Protein AF-A0A4Y2R846-F1 (afdb_monomer_lite)

pLDDT: mean 81.45, std 16.15, range [23.22, 98.31]

Secondary structure (DSSP, 8-state):
-----PPPP---------SS-SS-TTEEE-TTS-EEEGGGTTSSS--STT-GGGTT-STTT-TTPPPPP-TTTS-TTT----TTS-PPGGG--GGGS------EEES--STTTHHHHHHHS-TT-B-TTSPBP--EEEE-STT--HHHHHHHHHTT-EEEE--SS--S-HHHHHT--HHHHHHHHHHHHHHHHHHTT--SS----B---TT-GGGG-SSS---------SS--SSPP-----PPPP-

Organism: Araneus ventricosus (NCBI:txid182803)

Sequence (247 aa):
MLVLFLPEPRLATPLLATDEPLCETGKLACGNGDCIEKELFCNGLPDCSDGSDENACTVDRDPNRAPPCDQTQCVLPDCFCSPDGTQIPGRLEPSSVPQMITITFDDAVNNNNIIVYERIFKEGRNNPNGCSAKGTFFVSHKYTNYSAVQELHRKGHEIAAHSITHRNLEKYWTDASLDTWAKEMAGVRLILERFANITDNSIVAALESRRQRSIFHDGRTSFCTILPSTSLSNPPLAIHPCTSECP

InterPro domains:
  IPR002172 Low-density lipoprotein (LDL) receptor class A repeat [PF00057] (23-57)
  IPR002172 Low-density lipoprotein (LDL) receptor class A repeat [PS50068] (22-58)
  IPR002172 Low-density lipoprotein (LDL) receptor class A repeat [SM00192] (22-59)
  IPR002172 Low-density lipoprotein (LDL) receptor class A repeat [cd00112] (23-57)
  IPR002509 NodB homology domain [PF01522] (99-192)
  IPR011330 Glycoside hydrolase/deacetylase, beta/alpha-barrel [SSF88713] (66-199)
  IPR023415 Low-density lipoprotein (LDL) receptor class A, conserved site [PS01209] (35-57)
  IPR036055 LDL receptor-like superfamily [G3DSA:4.10.400.10] (22-59)
  IPR036055 LDL receptor-like superfamily [SSF57424] (21-58)
  IPR052740 Carbohydrate Esterase 4 [PTHR45985] (6-204)

Foldseek 3Di:
DDDDPDPPPDQQAFPADDPDQLDDPQWGGGSVGDTDGLVQALQLDQPDPSSNSNVQPDQVRRPPHDDADDDVPADPDVGDDDNVLAADPVNDDPVPDDDDDAAEAEEAADPVCLVVVCVVQPPPCADPVRHGDEHEYQYEQPRHDLCSVLVNVVSVHQYEHEFHPVDPDPVCQVNPGLVRVCCTHVVRVVVSCPSNVPDPLRHQEHEGDDRHPVNPPVVSHDYDHPPPDPDPDVVDRDDDPSHDDGD

Radius of gyration: 22.26 Å; chains: 1; bounding box: 60×50×60 Å

Structure (mmCIF, N/CA/C/O backbone):
data_AF-A0A4Y2R846-F1
#
_entry.id   AF-A0A4Y2R846-F1
#
loop_
_atom_site.group_PDB
_atom_site.id
_atom_site.type_symbol
_atom_site.label_atom_id
_atom_site.label_alt_id
_atom_site.label_comp_id
_atom_site.label_asym_id
_atom_site.label_entity_id
_atom_site.label_seq_id
_atom_site.pdbx_PDB_ins_code
_atom_site.Cartn_x
_atom_site.Cartn_y
_atom_site.Cartn_z
_atom_site.occupancy
_atom_site.B_iso_or_equiv
_atom_site.auth_seq_id
_atom_site.auth_comp_id
_atom_site.auth_asym_id
_atom_site.auth_atom_id
_atom_site.pdbx_PDB_model_num
ATOM 1 N N . MET A 1 1 ? 33.374 33.633 -22.017 1.00 39.25 1 MET A N 1
ATOM 2 C CA . MET A 1 1 ? 33.427 32.245 -21.519 1.00 39.25 1 MET A CA 1
ATOM 3 C C . MET A 1 1 ? 32.327 31.483 -22.242 1.00 39.25 1 MET A C 1
ATOM 5 O O . MET A 1 1 ? 31.164 31.737 -21.967 1.00 39.25 1 MET A O 1
ATOM 9 N N . LEU A 1 2 ? 32.675 30.704 -23.271 1.00 40.53 2 LEU A N 1
ATOM 10 C CA . LEU A 1 2 ? 31.708 29.888 -24.013 1.00 40.53 2 LEU A CA 1
ATOM 11 C C . LEU A 1 2 ? 31.366 28.678 -23.136 1.00 40.53 2 LEU A C 1
ATOM 13 O O . LEU A 1 2 ? 32.257 27.894 -22.816 1.00 40.53 2 LEU A O 1
ATOM 17 N N . VAL A 1 3 ? 30.110 28.546 -22.718 1.00 46.72 3 VAL A N 1
ATOM 18 C CA . VAL A 1 3 ? 29.622 27.325 -22.069 1.00 46.72 3 VAL A CA 1
ATOM 19 C C . VAL A 1 3 ? 29.400 26.306 -23.184 1.00 46.72 3 VAL A C 1
ATOM 21 O O . VAL A 1 3 ? 28.466 26.436 -23.972 1.00 46.72 3 VAL A O 1
ATOM 24 N N . LEU A 1 4 ? 30.308 25.338 -23.305 1.00 47.94 4 LEU A N 1
ATOM 25 C CA . LEU A 1 4 ? 30.119 24.175 -24.164 1.00 47.94 4 LEU A CA 1
ATOM 26 C C . LEU A 1 4 ? 29.033 23.303 -23.524 1.00 47.94 4 LEU A C 1
ATOM 28 O O . LEU A 1 4 ? 29.282 22.651 -22.513 1.00 47.94 4 LEU A O 1
ATOM 32 N N . PHE A 1 5 ? 27.833 23.299 -24.101 1.00 48.88 5 PHE A N 1
ATOM 33 C CA . PHE A 1 5 ? 26.873 22.223 -23.874 1.00 48.88 5 PHE A CA 1
ATOM 34 C C . PHE A 1 5 ? 27.465 20.959 -24.506 1.00 48.88 5 PHE A C 1
ATOM 36 O O . PHE A 1 5 ? 27.422 20.789 -25.725 1.00 48.88 5 PHE A O 1
ATOM 43 N N . LEU A 1 6 ? 28.085 20.101 -23.693 1.00 53.09 6 LEU A N 1
ATOM 44 C CA . LEU A 1 6 ? 28.329 18.722 -24.099 1.00 53.09 6 LEU A CA 1
ATOM 45 C C . LEU A 1 6 ? 26.947 18.074 -24.287 1.00 53.09 6 LEU A C 1
ATOM 47 O O . LEU A 1 6 ? 26.139 18.165 -23.361 1.00 53.09 6 LEU A O 1
ATOM 51 N N . PRO A 1 7 ? 26.629 17.479 -25.451 1.00 57.31 7 PRO A N 1
ATOM 52 C CA . PRO A 1 7 ? 25.394 16.716 -25.590 1.00 57.31 7 PRO A CA 1
ATOM 53 C C . PRO A 1 7 ? 25.408 15.592 -24.549 1.00 57.31 7 PRO A C 1
ATOM 55 O O . PRO A 1 7 ? 26.449 14.948 -24.383 1.00 57.31 7 PRO A O 1
ATOM 58 N N . GLU A 1 8 ? 24.295 15.369 -23.838 1.00 58.47 8 GLU A N 1
ATOM 59 C CA . GLU A 1 8 ? 24.196 14.231 -22.922 1.00 58.47 8 GLU A CA 1
ATOM 60 C C . GLU A 1 8 ? 24.661 12.946 -23.634 1.00 58.47 8 GLU A C 1
ATOM 62 O O . GLU A 1 8 ? 24.301 12.718 -24.799 1.00 58.47 8 GLU A O 1
ATOM 67 N N . PRO A 1 9 ? 25.480 12.107 -22.973 1.00 63.22 9 PRO A N 1
ATOM 68 C CA . PRO A 1 9 ? 25.915 10.849 -23.554 1.00 63.22 9 PRO A CA 1
ATOM 69 C C . PRO A 1 9 ? 24.682 10.005 -23.888 1.00 63.22 9 PRO A C 1
ATOM 71 O O . PRO A 1 9 ? 23.794 9.820 -23.056 1.00 63.22 9 PRO A O 1
ATOM 74 N N . ARG A 1 10 ? 24.615 9.501 -25.125 1.00 68.19 10 ARG A N 1
ATOM 75 C CA . ARG A 1 10 ? 23.565 8.558 -25.519 1.00 68.19 10 ARG A CA 1
ATOM 76 C C . ARG A 1 10 ? 23.761 7.281 -24.710 1.00 68.19 10 ARG A C 1
ATOM 78 O O . ARG A 1 10 ? 24.742 6.575 -24.921 1.00 68.19 10 ARG A O 1
ATOM 85 N N . LEU A 1 11 ? 22.848 7.027 -23.780 1.00 78.19 11 LEU A N 1
ATOM 86 C CA . LEU A 1 11 ? 22.831 5.803 -22.989 1.00 78.19 11 LEU A CA 1
ATOM 87 C C . LEU A 1 11 ? 22.582 4.597 -23.907 1.00 78.19 11 LEU A C 1
ATOM 89 O O . LEU A 1 11 ? 21.782 4.685 -24.844 1.00 78.19 11 LEU A O 1
ATOM 93 N N . ALA A 1 12 ? 23.294 3.496 -23.662 1.00 84.06 12 ALA A N 1
ATOM 94 C CA . ALA A 1 12 ? 23.124 2.255 -24.410 1.00 84.06 12 ALA A CA 1
ATOM 95 C C . ALA A 1 12 ? 21.718 1.696 -24.155 1.00 84.06 12 ALA A C 1
ATOM 97 O O . ALA A 1 12 ? 21.268 1.662 -23.014 1.00 84.06 12 ALA A O 1
ATOM 98 N N . THR A 1 13 ? 21.012 1.278 -25.202 1.00 86.25 13 THR A N 1
ATOM 99 C CA . THR A 1 13 ? 19.676 0.678 -25.085 1.00 86.25 13 THR A CA 1
ATOM 100 C C . THR A 1 13 ? 19.736 -0.813 -25.381 1.00 86.25 13 THR A C 1
ATOM 102 O O . THR A 1 13 ? 20.532 -1.215 -26.231 1.00 86.25 13 THR A O 1
ATOM 105 N N . PRO A 1 14 ? 18.875 -1.622 -24.757 1.00 88.12 14 PRO A N 1
ATOM 106 C CA . PRO A 1 14 ? 18.908 -3.063 -24.937 1.00 88.12 14 PRO A CA 1
ATOM 107 C C . PRO A 1 14 ? 18.360 -3.499 -26.300 1.00 88.12 14 PRO A C 1
ATOM 109 O O . PRO A 1 14 ? 17.546 -2.806 -26.919 1.00 88.12 14 PRO A O 1
ATOM 112 N N . LEU A 1 15 ? 18.796 -4.670 -26.768 1.00 87.81 15 LEU A N 1
ATOM 113 C CA . LEU A 1 15 ? 18.491 -5.214 -28.097 1.00 87.81 15 LEU A CA 1
ATOM 114 C C . LEU A 1 15 ? 17.229 -6.094 -28.073 1.00 87.81 15 LEU A C 1
ATOM 116 O O . LEU A 1 15 ? 17.249 -7.265 -28.445 1.00 87.81 15 LEU A O 1
ATOM 120 N N . LEU A 1 16 ? 16.113 -5.513 -27.625 1.00 81.44 16 LEU A N 1
ATOM 121 C CA . LEU A 1 16 ? 14.850 -6.232 -27.390 1.00 81.44 16 LEU A CA 1
ATOM 122 C C . LEU A 1 16 ? 13.992 -6.437 -28.652 1.00 81.44 16 LEU A C 1
ATOM 124 O O . LEU A 1 16 ? 13.134 -7.314 -28.673 1.00 81.44 16 LEU A O 1
ATOM 128 N N . ALA A 1 17 ? 14.187 -5.618 -29.689 1.00 75.38 17 ALA A N 1
ATOM 129 C CA . ALA A 1 17 ? 13.412 -5.656 -30.930 1.00 75.38 17 ALA A CA 1
ATOM 130 C C . ALA A 1 17 ? 14.296 -6.131 -32.091 1.00 75.38 17 ALA A C 1
ATOM 132 O O . ALA A 1 17 ? 14.883 -5.323 -32.810 1.00 75.38 17 ALA A O 1
ATOM 133 N N . THR A 1 18 ? 14.413 -7.447 -32.238 1.00 78.31 18 THR A N 1
ATOM 134 C CA . THR A 1 18 ? 15.169 -8.116 -33.305 1.00 78.31 18 THR A CA 1
ATOM 135 C C . THR A 1 18 ? 14.268 -9.095 -34.060 1.00 78.31 18 THR A C 1
ATOM 137 O O . THR A 1 18 ? 13.293 -9.595 -33.501 1.00 78.31 18 THR A O 1
ATOM 140 N N . ASP A 1 19 ? 14.564 -9.336 -35.343 1.00 73.88 19 ASP A N 1
ATOM 141 C CA . ASP A 1 19 ? 13.769 -10.237 -36.198 1.00 73.88 19 ASP A CA 1
ATOM 142 C C . ASP A 1 19 ? 13.841 -11.705 -35.730 1.00 73.88 19 ASP A C 1
ATOM 144 O O . ASP A 1 19 ? 12.908 -12.476 -35.948 1.00 73.88 19 ASP A O 1
ATOM 148 N N . GLU A 1 20 ? 14.925 -12.078 -35.043 1.00 77.81 20 GLU A N 1
ATOM 149 C CA . GLU A 1 20 ? 15.116 -13.379 -34.401 1.00 77.81 20 GLU A CA 1
ATOM 150 C C . GLU A 1 20 ? 15.558 -13.189 -32.942 1.00 77.81 20 GLU A C 1
ATOM 152 O O . GLU A 1 20 ? 16.369 -12.300 -32.667 1.00 77.81 20 GLU A O 1
ATOM 157 N N . PRO A 1 21 ? 15.068 -14.015 -31.997 1.00 76.19 21 PRO A N 1
ATOM 158 C CA . PRO A 1 21 ? 15.448 -13.903 -30.595 1.00 76.19 21 PRO A CA 1
ATOM 159 C C . PRO A 1 21 ? 16.948 -14.180 -30.417 1.00 76.19 21 PRO A C 1
ATOM 161 O O . PRO A 1 21 ? 17.412 -15.298 -30.624 1.00 76.19 21 PRO A O 1
ATOM 164 N N . LEU A 1 22 ? 17.699 -13.153 -30.004 1.00 84.12 22 LEU A N 1
ATOM 165 C CA . LEU A 1 22 ? 19.142 -13.241 -29.732 1.00 84.12 22 LEU A CA 1
ATOM 166 C C . LEU A 1 22 ? 19.479 -14.138 -28.530 1.00 84.12 22 LEU A C 1
ATOM 168 O O . LEU A 1 22 ? 20.570 -14.702 -28.466 1.00 84.12 22 LEU A O 1
ATOM 172 N N . CYS A 1 23 ? 18.554 -14.246 -27.576 1.00 88.81 23 CYS A N 1
ATOM 173 C CA . CYS A 1 23 ? 18.733 -14.961 -26.318 1.00 88.81 23 CYS A CA 1
ATOM 174 C C . CYS A 1 23 ? 17.704 -16.089 -26.162 1.00 88.81 23 CYS A C 1
ATOM 176 O O . CYS A 1 23 ? 16.638 -16.083 -26.779 1.00 88.81 23 CYS A O 1
ATOM 178 N N . GLU A 1 24 ? 18.023 -17.057 -25.300 1.00 88.12 24 GLU A N 1
ATOM 179 C CA . GLU A 1 24 ? 17.112 -18.138 -24.907 1.00 88.12 24 GLU A CA 1
ATOM 180 C C . GLU A 1 24 ? 15.842 -17.605 -24.220 1.00 88.12 24 GLU A C 1
ATOM 182 O O . GLU A 1 24 ? 15.815 -16.501 -23.674 1.00 88.12 24 GLU A O 1
ATOM 187 N N . THR A 1 25 ? 14.781 -18.416 -24.199 1.00 84.56 25 THR A N 1
ATOM 188 C CA . THR A 1 25 ? 13.543 -18.085 -23.481 1.00 84.56 25 THR A CA 1
ATOM 189 C C . THR A 1 25 ? 13.831 -17.791 -22.006 1.00 84.56 25 THR A C 1
ATOM 191 O O . THR A 1 25 ? 14.427 -18.616 -21.322 1.00 84.56 25 THR A O 1
ATOM 194 N N . GLY A 1 26 ? 13.383 -16.630 -21.520 1.00 83.25 26 GLY A N 1
ATOM 195 C CA . GLY A 1 26 ? 13.638 -16.160 -20.151 1.00 83.25 26 GLY A CA 1
ATOM 196 C C . GLY A 1 26 ? 14.792 -15.161 -20.035 1.00 83.25 26 GLY A C 1
ATOM 197 O O . GLY A 1 26 ? 14.869 -14.455 -19.038 1.00 83.25 26 GLY A O 1
ATOM 198 N N . LYS A 1 27 ? 15.619 -15.012 -21.078 1.00 90.50 27 LYS A N 1
ATOM 199 C CA . LYS A 1 27 ? 16.719 -14.042 -21.123 1.00 90.50 27 LYS A CA 1
ATOM 200 C C . LYS A 1 27 ? 16.449 -12.921 -22.117 1.00 90.50 27 LYS A C 1
ATOM 202 O O . LYS A 1 27 ? 15.732 -13.096 -23.101 1.00 90.50 27 LYS A O 1
ATOM 207 N N . LEU A 1 28 ? 17.058 -11.771 -21.866 1.00 90.31 28 LEU A N 1
ATOM 208 C CA . LEU A 1 28 ? 16.956 -10.571 -22.686 1.00 90.31 28 LEU A CA 1
ATOM 209 C C . LEU A 1 28 ? 18.353 -10.043 -23.030 1.00 90.31 28 LEU A C 1
ATOM 211 O O . LEU A 1 28 ? 19.296 -10.191 -22.251 1.00 90.31 28 LEU A O 1
ATOM 215 N N . ALA A 1 29 ? 18.479 -9.452 -24.219 1.00 92.19 29 ALA A N 1
ATOM 216 C CA . ALA A 1 29 ? 19.754 -8.991 -24.757 1.00 92.19 29 ALA A CA 1
ATOM 217 C C . ALA A 1 29 ? 20.075 -7.551 -24.325 1.00 92.19 29 ALA A C 1
ATOM 219 O O . ALA A 1 29 ? 19.319 -6.617 -24.611 1.00 92.19 29 ALA A O 1
ATOM 220 N N . CYS A 1 30 ? 21.236 -7.372 -23.703 1.00 92.12 30 CYS A N 1
ATOM 221 C CA . CYS A 1 30 ? 21.884 -6.089 -23.457 1.00 92.12 30 CYS A CA 1
ATOM 222 C C . CYS A 1 30 ? 22.244 -5.379 -24.779 1.00 92.12 30 CYS A C 1
ATOM 224 O O . CYS A 1 30 ? 22.277 -5.983 -25.853 1.00 92.12 30 CYS A O 1
ATOM 226 N N . GLY A 1 31 ? 22.561 -4.087 -24.711 1.00 89.62 31 GLY A N 1
ATOM 227 C CA . GLY A 1 31 ? 22.996 -3.259 -25.839 1.00 89.62 31 GLY A CA 1
ATOM 228 C C . GLY A 1 31 ? 24.298 -3.738 -26.487 1.00 89.62 31 GLY A C 1
ATOM 229 O O . GLY A 1 31 ? 24.501 -3.545 -27.686 1.00 89.62 31 GLY A O 1
ATOM 230 N N . ASN A 1 32 ? 25.151 -4.417 -25.718 1.00 88.69 32 ASN A N 1
ATOM 231 C CA . ASN A 1 32 ? 26.388 -5.044 -26.178 1.00 88.69 32 ASN A CA 1
ATOM 232 C C . ASN A 1 32 ? 26.205 -6.480 -26.715 1.00 88.69 32 ASN A C 1
ATOM 234 O O . ASN A 1 32 ? 27.171 -7.053 -27.217 1.00 88.69 32 ASN A O 1
ATOM 238 N N . GLY A 1 33 ? 24.994 -7.043 -26.633 1.00 88.19 33 GLY A N 1
ATOM 239 C CA . GLY A 1 33 ? 24.677 -8.406 -27.064 1.00 88.19 33 GLY A CA 1
ATOM 240 C C . GLY A 1 33 ? 24.814 -9.488 -25.987 1.00 88.19 33 GLY A C 1
ATOM 241 O O . GLY A 1 33 ? 24.540 -10.648 -26.290 1.00 88.19 33 GLY A O 1
ATOM 242 N N . ASP A 1 34 ? 25.196 -9.144 -24.752 1.00 92.00 34 ASP A N 1
ATOM 243 C CA . ASP A 1 34 ? 25.166 -10.093 -23.633 1.00 92.00 34 ASP A CA 1
ATOM 244 C C . ASP A 1 34 ? 23.715 -10.474 -23.291 1.00 92.00 34 ASP A C 1
ATOM 246 O O . ASP A 1 34 ? 22.807 -9.650 -23.384 1.00 92.00 34 ASP A O 1
ATOM 250 N N . CYS A 1 35 ? 23.487 -11.720 -22.874 1.00 93.19 35 CYS A N 1
ATOM 251 C CA . CYS A 1 35 ? 22.172 -12.201 -22.447 1.00 93.19 35 CYS A CA 1
ATOM 252 C C . CYS A 1 35 ? 22.128 -12.336 -20.925 1.00 93.19 35 CYS A C 1
ATOM 254 O O . CYS A 1 35 ? 22.873 -13.140 -20.360 1.00 93.19 35 CYS A O 1
ATOM 256 N N . ILE A 1 36 ? 21.212 -11.616 -20.280 1.00 90.56 36 ILE A N 1
ATOM 257 C CA . ILE A 1 36 ? 20.944 -11.722 -18.839 1.00 90.56 36 ILE A CA 1
ATOM 258 C C . ILE A 1 36 ? 19.484 -12.123 -18.597 1.00 90.56 36 ILE A C 1
ATOM 260 O O . ILE A 1 36 ? 18.660 -12.067 -19.512 1.00 90.56 36 ILE A O 1
ATOM 264 N N . GLU A 1 37 ? 19.165 -12.571 -17.384 1.00 88.62 37 GLU A N 1
ATOM 265 C CA . GLU A 1 37 ? 17.801 -12.978 -17.021 1.00 88.62 37 GLU A CA 1
ATOM 266 C C . GLU A 1 37 ? 16.824 -11.799 -17.115 1.00 88.62 37 GLU A C 1
ATOM 268 O O . GLU A 1 37 ? 17.163 -10.657 -16.795 1.00 88.62 37 GLU A O 1
ATOM 273 N N . LYS A 1 38 ? 15.592 -12.071 -17.555 1.00 85.62 38 LYS A N 1
ATOM 274 C CA . LYS A 1 38 ? 14.556 -11.052 -17.755 1.00 85.62 38 LYS A CA 1
ATOM 275 C C . LYS A 1 38 ? 14.283 -10.243 -16.481 1.00 85.62 38 LYS A C 1
ATOM 277 O O . LYS A 1 38 ? 14.070 -9.037 -16.558 1.00 85.62 38 LYS A O 1
ATOM 282 N N . GLU A 1 39 ? 14.326 -10.879 -15.315 1.00 81.19 39 GLU A N 1
ATOM 283 C CA . GLU A 1 39 ? 14.078 -10.258 -14.008 1.00 81.19 39 GLU A CA 1
ATOM 284 C C . GLU A 1 39 ? 15.171 -9.266 -13.584 1.00 81.19 39 GLU A C 1
ATOM 286 O O . GLU A 1 39 ? 14.961 -8.497 -12.646 1.00 81.19 39 GLU A O 1
ATOM 291 N N . LEU A 1 40 ? 16.328 -9.283 -14.255 1.00 83.88 40 LEU A N 1
ATOM 292 C CA . LEU A 1 40 ? 17.423 -8.347 -14.009 1.00 83.88 40 LEU A CA 1
ATOM 293 C C . LEU A 1 40 ? 17.244 -7.024 -14.761 1.00 83.88 40 LEU A C 1
ATOM 295 O O . LEU A 1 40 ? 17.842 -6.029 -14.392 1.00 83.88 40 LEU A O 1
ATOM 299 N N . PHE A 1 41 ? 16.366 -6.972 -15.763 1.00 86.50 41 PHE A N 1
ATOM 300 C CA . PHE A 1 41 ? 16.047 -5.717 -16.435 1.00 86.50 41 PHE A CA 1
ATOM 301 C C . PHE A 1 41 ? 15.208 -4.794 -15.549 1.00 86.50 41 PHE A C 1
ATOM 303 O O . PHE A 1 41 ? 14.170 -5.206 -15.020 1.00 86.50 41 PHE A O 1
ATOM 310 N N . CYS A 1 42 ? 15.593 -3.518 -15.480 1.00 82.31 42 CYS A N 1
ATOM 311 C CA . CYS A 1 42 ? 14.880 -2.481 -14.735 1.00 82.31 42 CYS A CA 1
ATOM 312 C C . CYS A 1 42 ? 14.749 -2.766 -13.234 1.00 82.31 42 CYS A C 1
ATOM 314 O O . CYS A 1 42 ? 13.755 -2.391 -12.601 1.00 82.31 42 CYS A O 1
ATOM 316 N N . ASN A 1 43 ? 15.753 -3.428 -12.661 1.00 74.44 43 ASN A N 1
ATOM 317 C CA . ASN A 1 43 ? 15.815 -3.776 -11.246 1.00 74.44 43 ASN A CA 1
ATOM 318 C C . ASN A 1 43 ? 16.542 -2.707 -10.396 1.00 74.44 43 ASN A C 1
ATOM 320 O O . ASN A 1 43 ? 16.588 -2.826 -9.167 1.00 74.44 43 ASN A O 1
ATOM 324 N N . GLY A 1 44 ? 17.075 -1.652 -11.023 1.00 75.62 44 GLY A N 1
ATOM 325 C CA . GLY A 1 44 ? 17.801 -0.558 -10.376 1.00 75.62 44 GLY A CA 1
ATOM 326 C C . GLY A 1 44 ? 19.306 -0.792 -10.204 1.00 75.62 44 GLY A C 1
ATOM 327 O O . GLY A 1 44 ? 19.981 0.063 -9.622 1.00 75.62 44 GLY A O 1
ATOM 328 N N . LEU A 1 45 ? 19.839 -1.918 -10.678 1.00 81.56 45 LEU A N 1
ATOM 329 C CA . LEU A 1 45 ? 21.250 -2.289 -10.628 1.00 81.56 45 LEU A CA 1
ATOM 330 C C . LEU A 1 45 ? 21.752 -2.535 -12.058 1.00 81.56 45 LEU A C 1
ATOM 332 O O . LEU A 1 45 ? 21.099 -3.247 -12.799 1.00 81.56 45 LEU A O 1
ATOM 336 N N . PRO A 1 46 ? 22.903 -1.973 -12.467 1.00 87.38 46 PRO A N 1
ATOM 337 C CA . PRO A 1 46 ? 23.463 -2.267 -13.780 1.00 87.38 46 PRO A CA 1
ATOM 338 C C . PRO A 1 46 ? 24.045 -3.686 -13.789 1.00 87.38 46 PRO A C 1
ATOM 340 O O . PRO A 1 46 ? 25.140 -3.914 -13.265 1.00 87.38 46 PRO A O 1
ATOM 343 N N . ASP A 1 47 ? 23.315 -4.619 -14.387 1.00 89.38 47 ASP A N 1
ATOM 344 C CA . ASP A 1 47 ? 23.711 -6.013 -14.574 1.00 89.38 47 ASP A CA 1
ATOM 345 C C . ASP A 1 47 ? 24.351 -6.243 -15.954 1.00 89.38 47 ASP A C 1
ATOM 347 O O . ASP A 1 47 ? 25.246 -7.082 -16.096 1.00 89.38 47 ASP A O 1
ATOM 351 N N . CYS A 1 48 ? 23.972 -5.462 -16.972 1.00 90.69 48 CYS A N 1
ATOM 352 C CA . CYS A 1 48 ? 24.696 -5.459 -18.241 1.00 90.69 48 CYS A CA 1
ATOM 353 C C . CYS A 1 48 ? 26.055 -4.757 -18.095 1.00 90.69 48 CYS A C 1
ATOM 355 O O . CYS A 1 48 ? 26.175 -3.702 -17.468 1.00 90.69 48 CYS A O 1
ATOM 357 N N . SER A 1 49 ? 27.081 -5.257 -18.794 1.00 90.25 49 SER A N 1
ATOM 358 C CA . SER A 1 49 ? 28.412 -4.620 -18.834 1.00 90.25 49 SER A CA 1
ATOM 359 C C . SER A 1 49 ? 28.378 -3.167 -19.344 1.00 90.25 49 SER A C 1
ATOM 361 O O . SER A 1 49 ? 29.262 -2.371 -19.025 1.00 90.25 49 SER A O 1
ATOM 363 N N . ASP A 1 50 ? 27.372 -2.826 -20.156 1.00 89.06 50 ASP A N 1
ATOM 364 C CA . ASP A 1 50 ? 27.116 -1.490 -20.704 1.00 89.06 50 ASP A CA 1
ATOM 365 C C . ASP A 1 50 ? 25.988 -0.722 -19.978 1.00 89.06 50 ASP A C 1
ATOM 367 O O . ASP A 1 50 ? 25.665 0.401 -20.374 1.00 89.06 50 ASP A O 1
ATOM 371 N N . GLY A 1 51 ? 25.394 -1.312 -18.931 1.00 87.88 51 GLY A N 1
ATOM 372 C CA . GLY A 1 51 ? 24.282 -0.760 -18.146 1.00 87.88 51 GLY A CA 1
ATOM 373 C C . GLY A 1 51 ? 22.991 -0.527 -18.936 1.00 87.88 51 GLY A C 1
ATOM 374 O O . GLY A 1 51 ? 22.180 0.317 -18.554 1.00 87.88 51 GLY A O 1
ATOM 375 N N . SER A 1 52 ? 22.831 -1.174 -20.093 1.00 90.81 52 SER A N 1
ATOM 376 C CA . SER A 1 52 ? 21.686 -0.970 -20.990 1.00 90.81 52 SER A CA 1
ATOM 377 C C . SER A 1 52 ? 20.355 -1.488 -20.446 1.00 90.81 52 SER A C 1
ATOM 379 O O . SER 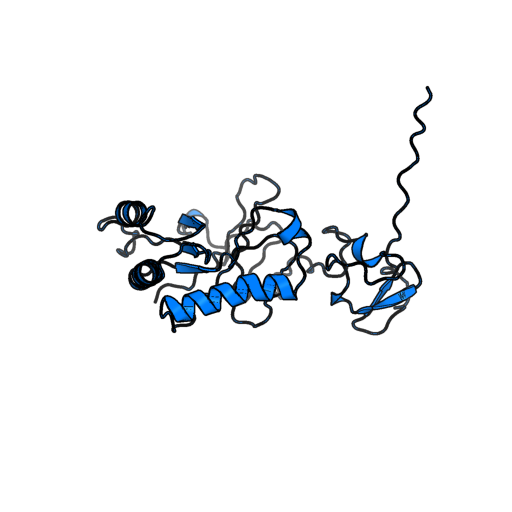A 1 52 ? 19.303 -0.964 -20.820 1.00 90.81 52 SER A O 1
ATOM 381 N N . ASP A 1 53 ? 20.398 -2.457 -19.540 1.00 89.25 53 ASP A N 1
ATOM 382 C CA . ASP A 1 53 ? 19.269 -3.022 -18.802 1.00 89.25 53 ASP A CA 1
ATOM 383 C C . ASP A 1 53 ? 18.466 -1.981 -18.012 1.00 89.25 53 ASP A C 1
ATOM 385 O O . ASP A 1 53 ? 17.246 -2.095 -17.917 1.00 89.25 53 ASP A O 1
ATOM 389 N N . GLU A 1 54 ? 19.115 -0.909 -17.556 1.00 88.25 54 GLU A N 1
ATOM 390 C CA . GLU A 1 54 ? 18.491 0.152 -16.752 1.00 88.25 54 GLU A CA 1
ATOM 391 C C . GLU A 1 54 ? 18.081 1.391 -17.571 1.00 88.25 54 GLU A C 1
ATOM 393 O O . GLU A 1 54 ? 17.446 2.326 -17.073 1.00 88.25 54 GLU A O 1
ATOM 398 N N . ASN A 1 55 ? 18.408 1.417 -18.865 1.00 87.00 55 ASN A N 1
ATOM 399 C CA . ASN A 1 55 ? 18.218 2.599 -19.713 1.00 87.00 55 ASN A CA 1
ATOM 400 C C . ASN A 1 55 ? 16.870 2.613 -20.460 1.00 87.00 55 ASN A C 1
ATOM 402 O O . ASN A 1 55 ? 16.551 3.590 -21.146 1.00 87.00 55 ASN A O 1
ATOM 406 N N . ALA A 1 56 ? 16.063 1.552 -20.338 1.00 85.06 56 ALA A N 1
ATOM 407 C CA . ALA A 1 56 ? 14.786 1.382 -21.041 1.00 85.06 56 ALA A CA 1
ATOM 408 C C . ALA A 1 56 ? 13.573 1.183 -20.109 1.00 85.06 56 ALA A C 1
ATOM 410 O O . ALA A 1 56 ? 12.567 0.618 -20.518 1.00 85.06 56 ALA A O 1
ATOM 411 N N . CYS A 1 57 ? 13.614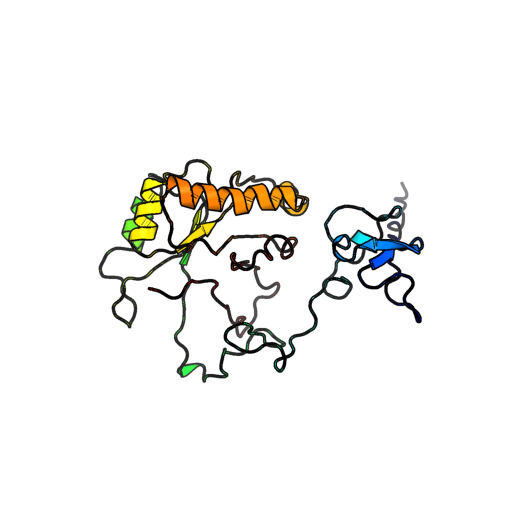 1.714 -18.887 1.00 80.38 57 CYS A N 1
ATOM 412 C CA . CYS A 1 57 ? 12.626 1.433 -17.831 1.00 80.38 57 CYS A CA 1
ATOM 413 C C . CYS A 1 57 ? 11.421 2.383 -17.792 1.00 80.38 57 CYS A C 1
ATOM 415 O O . CYS A 1 57 ? 10.911 2.738 -16.727 1.00 80.38 57 CYS A O 1
ATOM 417 N N . THR A 1 58 ? 10.972 2.861 -18.956 1.00 79.88 58 THR A N 1
ATOM 418 C CA . THR A 1 58 ? 9.733 3.648 -19.048 1.00 79.88 58 THR A CA 1
ATOM 419 C C . THR A 1 58 ? 8.535 2.730 -19.255 1.00 79.88 58 THR A C 1
ATOM 421 O O . THR A 1 58 ? 8.679 1.634 -19.784 1.00 79.88 58 THR A O 1
ATOM 424 N N . VAL A 1 59 ? 7.329 3.199 -18.915 1.00 71.38 59 VAL A N 1
ATOM 425 C CA . VAL A 1 59 ? 6.073 2.428 -19.061 1.00 71.38 59 VAL A CA 1
ATOM 426 C C . VAL A 1 59 ? 5.928 1.799 -20.454 1.00 71.38 59 VAL A C 1
ATOM 428 O O . VAL A 1 59 ? 5.449 0.677 -20.584 1.00 71.38 59 VAL A O 1
ATOM 431 N N . ASP A 1 60 ? 6.390 2.493 -21.496 1.00 76.12 60 ASP A N 1
ATOM 432 C CA . ASP A 1 60 ? 6.283 2.031 -22.880 1.00 76.12 60 ASP A CA 1
ATOM 433 C C . ASP A 1 60 ? 7.467 1.180 -23.358 1.00 76.12 60 ASP A C 1
ATOM 435 O O . ASP A 1 60 ? 7.355 0.537 -24.401 1.00 76.12 60 ASP A O 1
ATOM 439 N N . ARG A 1 61 ? 8.603 1.182 -22.655 1.00 80.50 61 ARG A N 1
ATOM 440 C CA . ARG A 1 61 ? 9.855 0.552 -23.121 1.00 80.50 61 ARG A CA 1
ATOM 441 C C . ARG A 1 61 ? 10.351 -0.579 -22.232 1.00 80.50 61 ARG A C 1
ATOM 443 O O . ARG A 1 61 ? 11.194 -1.347 -22.683 1.00 80.50 61 ARG A O 1
ATOM 450 N N . ASP A 1 62 ? 9.806 -0.688 -21.029 1.00 82.06 62 ASP A N 1
ATOM 451 C CA . ASP A 1 62 ? 10.170 -1.719 -20.073 1.00 82.06 62 ASP A CA 1
ATOM 452 C C . ASP A 1 62 ? 9.775 -3.110 -20.621 1.00 82.06 62 ASP A C 1
ATOM 454 O O . ASP A 1 62 ? 8.587 -3.352 -20.880 1.00 82.06 62 ASP A O 1
ATOM 458 N N . PRO A 1 63 ? 10.735 -4.035 -20.818 1.00 79.12 63 PRO A N 1
ATOM 459 C CA . PRO A 1 63 ? 10.446 -5.397 -21.275 1.00 79.12 63 PRO A CA 1
ATOM 460 C C . PRO A 1 63 ? 9.655 -6.235 -20.258 1.00 79.12 63 PRO A C 1
ATOM 462 O O . PRO A 1 63 ? 9.042 -7.247 -20.620 1.00 79.12 63 PRO A O 1
ATOM 465 N N . ASN A 1 64 ? 9.661 -5.823 -18.992 1.00 77.38 64 ASN A N 1
ATOM 466 C CA . ASN A 1 64 ? 8.932 -6.429 -17.886 1.00 77.38 64 ASN A CA 1
ATOM 467 C C . ASN A 1 64 ? 7.550 -5.805 -17.677 1.00 77.38 64 ASN A C 1
ATOM 469 O O . ASN A 1 64 ? 6.824 -6.221 -16.770 1.00 77.38 64 ASN A O 1
ATOM 473 N N . ARG A 1 65 ? 7.134 -4.854 -18.527 1.00 77.44 65 ARG A N 1
ATOM 474 C CA . ARG A 1 65 ? 5.807 -4.246 -18.417 1.00 77.44 65 ARG A CA 1
ATOM 475 C C . ARG A 1 65 ? 4.701 -5.296 -18.549 1.00 77.44 65 ARG A C 1
ATOM 477 O O . ARG A 1 65 ? 4.742 -6.180 -19.410 1.00 77.44 65 ARG A O 1
ATOM 484 N N . ALA A 1 66 ? 3.660 -5.145 -17.736 1.00 77.62 66 ALA A N 1
ATOM 485 C CA . ALA A 1 66 ? 2.436 -5.914 -17.909 1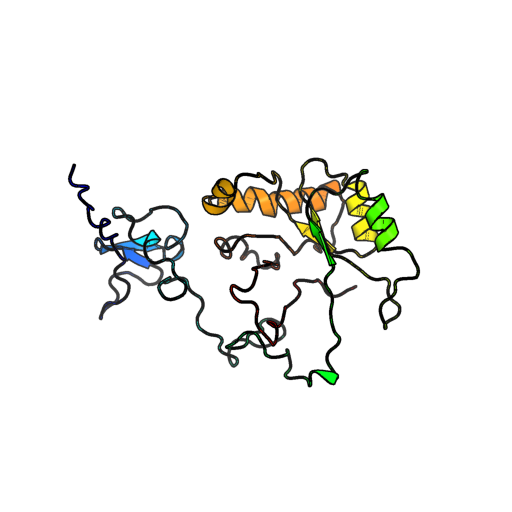.00 77.62 66 ALA A CA 1
ATOM 486 C C . ALA A 1 66 ? 1.789 -5.590 -19.273 1.00 77.62 66 ALA A C 1
ATOM 488 O O . ALA A 1 66 ? 1.857 -4.440 -19.728 1.00 77.62 66 ALA A O 1
ATOM 489 N N . PRO A 1 67 ? 1.150 -6.571 -19.938 1.00 82.19 67 PRO A N 1
ATOM 490 C CA . PRO A 1 67 ? 0.370 -6.291 -21.133 1.00 82.19 67 PRO A CA 1
ATOM 491 C C . PRO A 1 67 ? -0.798 -5.343 -20.806 1.00 82.19 67 PRO A C 1
ATOM 493 O O . PRO A 1 67 ? -1.227 -5.256 -19.649 1.00 82.19 67 PRO A O 1
ATOM 496 N N . PRO A 1 68 ? -1.343 -4.636 -21.812 1.00 85.50 68 PRO A N 1
ATOM 497 C CA . PRO A 1 68 ? -2.593 -3.905 -21.649 1.00 85.50 68 PRO A CA 1
ATOM 498 C C . PRO A 1 68 ? -3.699 -4.813 -21.100 1.00 85.50 68 PRO A C 1
ATOM 500 O O . PRO A 1 68 ? -3.709 -6.014 -21.362 1.00 85.50 68 PRO A O 1
ATOM 503 N N . CYS A 1 69 ? -4.640 -4.223 -20.362 1.00 87.12 69 CYS A N 1
ATOM 504 C CA . CYS A 1 69 ? -5.771 -4.947 -19.790 1.00 87.12 69 CYS A CA 1
ATOM 505 C C . CYS A 1 69 ? -6.529 -5.752 -20.859 1.00 87.12 69 CYS A C 1
ATOM 507 O O . CYS A 1 69 ? -7.123 -5.173 -21.771 1.00 87.12 69 CYS A O 1
ATOM 509 N N . ASP A 1 70 ? -6.554 -7.075 -20.693 1.00 89.56 70 ASP A N 1
ATOM 510 C CA . ASP A 1 70 ? -7.409 -7.990 -21.443 1.00 89.56 70 ASP A CA 1
ATOM 511 C C . ASP A 1 70 ? -8.526 -8.502 -20.523 1.00 89.56 70 ASP A C 1
ATOM 513 O O . ASP A 1 70 ? -8.308 -9.337 -19.643 1.00 89.56 70 ASP A O 1
ATOM 517 N N . GLN A 1 71 ? -9.746 -8.000 -20.736 1.00 86.62 71 GLN A N 1
ATOM 518 C CA . GLN A 1 71 ? -10.924 -8.364 -19.940 1.00 86.62 71 GLN A CA 1
ATOM 519 C C . GLN A 1 71 ? -11.367 -9.826 -20.127 1.00 86.62 71 GLN A C 1
ATOM 521 O O . GLN A 1 71 ? -12.212 -10.299 -19.371 1.00 86.62 71 GLN A O 1
ATOM 526 N N . THR A 1 72 ? -10.848 -10.542 -21.130 1.00 89.31 72 THR A N 1
ATOM 527 C CA . THR A 1 72 ? -11.155 -11.968 -21.334 1.00 89.31 72 THR A CA 1
ATOM 528 C C . THR A 1 72 ? -10.269 -12.879 -20.489 1.00 89.31 72 THR A C 1
ATOM 530 O O . THR A 1 72 ? -10.696 -13.972 -20.120 1.00 89.31 72 THR A O 1
ATOM 533 N N . GLN A 1 73 ? -9.061 -12.418 -20.153 1.00 90.25 73 GLN A N 1
ATOM 534 C CA . GLN A 1 73 ? -8.115 -13.134 -19.296 1.00 90.25 73 GLN A CA 1
ATOM 535 C C . GLN A 1 73 ? -8.217 -12.696 -17.831 1.00 90.25 73 GLN A C 1
ATOM 537 O O . GLN A 1 73 ? -8.063 -13.513 -16.928 1.00 90.25 73 GLN A O 1
ATOM 542 N N . CYS A 1 74 ? -8.492 -11.413 -17.589 1.00 86.44 74 CYS A N 1
ATOM 543 C CA . CYS A 1 74 ? -8.604 -10.840 -16.255 1.00 86.44 74 CYS A CA 1
ATOM 544 C C . CYS A 1 74 ? -10.062 -10.844 -15.778 1.00 86.44 74 CYS A C 1
ATOM 546 O O . CYS A 1 74 ? -10.836 -9.940 -16.101 1.00 86.44 74 CYS A O 1
ATOM 548 N N . VAL A 1 75 ? -10.433 -11.880 -15.023 1.00 87.38 75 VAL A N 1
ATOM 549 C CA . VAL A 1 75 ? -11.804 -12.103 -14.548 1.00 87.38 75 VAL A CA 1
ATOM 550 C C . VAL A 1 75 ? -11.882 -12.169 -13.022 1.00 87.38 75 VAL A C 1
ATOM 552 O O . VAL A 1 75 ? -10.983 -12.681 -12.355 1.00 87.38 75 VAL A O 1
ATOM 555 N N . LEU A 1 76 ? -12.980 -11.646 -12.471 1.00 84.44 76 LEU A N 1
ATOM 556 C CA . LEU A 1 76 ? -13.267 -11.681 -11.035 1.00 84.44 76 LEU A CA 1
ATOM 557 C C . LEU A 1 76 ? -13.458 -13.131 -10.541 1.00 84.44 76 LEU A C 1
ATOM 559 O O . LEU A 1 76 ? -13.978 -13.954 -11.301 1.00 84.44 76 LEU A O 1
ATOM 563 N N . PRO A 1 77 ? -13.129 -13.437 -9.269 1.00 84.69 77 PRO A N 1
ATOM 564 C CA . PRO A 1 77 ? -12.665 -12.518 -8.217 1.00 84.69 77 PRO A CA 1
ATOM 565 C C . PRO A 1 77 ? -11.152 -12.254 -8.227 1.00 84.69 77 PRO A C 1
ATOM 567 O O . PRO A 1 77 ? -10.702 -11.311 -7.584 1.00 84.69 77 PRO A O 1
ATOM 570 N N . ASP A 1 78 ? -10.382 -13.056 -8.961 1.00 81.12 78 ASP A N 1
ATOM 571 C CA . ASP A 1 78 ? -8.918 -13.069 -8.870 1.00 81.12 78 ASP A CA 1
ATOM 572 C C . ASP A 1 78 ? -8.258 -11.904 -9.617 1.00 81.12 78 ASP A C 1
ATOM 574 O O . ASP A 1 78 ? -7.154 -11.481 -9.273 1.00 81.12 78 ASP A O 1
ATOM 578 N N . CYS A 1 79 ? -8.919 -11.374 -10.649 1.00 83.25 79 CYS A N 1
ATOM 579 C CA . CYS A 1 79 ? -8.394 -10.275 -11.443 1.00 83.25 79 CYS A CA 1
ATOM 580 C C . CYS A 1 79 ? -9.489 -9.283 -11.841 1.00 83.25 79 CYS A C 1
ATOM 582 O O . CYS A 1 79 ? -10.571 -9.646 -12.301 1.00 83.25 79 CYS A O 1
ATOM 584 N N . PHE A 1 80 ? -9.174 -7.997 -11.719 1.00 86.75 80 PHE A N 1
ATOM 585 C CA . PHE A 1 80 ? -9.981 -6.921 -12.272 1.00 86.75 80 PHE A CA 1
ATOM 586 C C . PHE A 1 80 ? -9.092 -5.909 -12.987 1.00 86.75 80 PHE A C 1
ATOM 588 O O . PHE A 1 80 ? -8.086 -5.450 -12.445 1.00 86.75 80 PHE A O 1
ATOM 595 N N . CYS A 1 81 ? -9.481 -5.527 -14.201 1.00 87.31 81 CYS A N 1
ATOM 596 C CA . CYS A 1 81 ? -8.848 -4.434 -14.916 1.00 87.31 81 CYS A CA 1
ATOM 597 C C . CYS A 1 81 ? -9.851 -3.714 -15.821 1.00 87.31 81 CYS A C 1
ATOM 599 O O . CYS A 1 81 ? -10.831 -4.292 -16.305 1.00 87.31 81 CYS A O 1
ATOM 601 N N . SER A 1 82 ? -9.574 -2.442 -16.100 1.00 87.06 82 SER A N 1
ATOM 602 C CA . SER A 1 82 ? -10.203 -1.724 -17.203 1.00 87.06 82 SER A CA 1
ATOM 603 C C . SER A 1 82 ? -9.145 -0.963 -18.004 1.00 87.06 82 SER A C 1
ATOM 605 O O . SER A 1 82 ? -8.137 -0.556 -17.425 1.00 87.06 82 SER A O 1
ATOM 607 N N . PRO A 1 83 ? -9.334 -0.769 -19.324 1.00 85.44 83 PRO A N 1
ATOM 608 C CA . PRO A 1 83 ? -8.345 -0.108 -20.182 1.00 85.44 83 PRO A CA 1
ATOM 609 C C . PRO A 1 83 ? -7.911 1.282 -19.698 1.00 85.44 83 PRO A C 1
ATOM 611 O O . PRO A 1 83 ? -6.783 1.697 -19.930 1.00 85.44 83 PRO A O 1
ATOM 614 N N . ASP A 1 84 ? -8.810 1.990 -19.025 1.00 85.00 84 ASP A N 1
ATOM 615 C CA . ASP A 1 84 ? -8.656 3.356 -18.526 1.00 85.00 84 ASP A CA 1
ATOM 616 C C . ASP A 1 84 ? -8.661 3.454 -16.989 1.00 85.00 84 ASP A C 1
ATOM 618 O O . ASP A 1 84 ? -8.530 4.539 -16.431 1.00 85.00 84 ASP A O 1
ATOM 622 N N . GLY A 1 85 ? -8.849 2.328 -16.301 1.00 84.88 85 GLY A N 1
ATOM 623 C CA . GLY A 1 85 ? -9.023 2.239 -14.855 1.00 84.88 85 GLY A CA 1
ATOM 624 C C . GLY A 1 85 ? -10.312 2.849 -14.287 1.00 84.88 85 GLY A C 1
ATOM 625 O O . GLY A 1 85 ? -10.400 2.940 -13.070 1.00 84.88 85 GLY A O 1
ATOM 626 N N . THR A 1 86 ? -11.299 3.281 -15.087 1.00 88.06 86 THR A N 1
ATOM 627 C CA . THR A 1 86 ? -12.505 3.974 -14.571 1.00 88.06 86 THR A CA 1
ATOM 628 C C . THR A 1 86 ? -13.762 3.107 -14.485 1.00 88.06 86 THR A C 1
ATOM 630 O O . THR A 1 86 ? -14.759 3.516 -13.886 1.00 88.06 86 THR A O 1
ATOM 633 N N . GLN A 1 87 ? -13.749 1.910 -15.078 1.00 89.62 87 GLN A N 1
ATOM 634 C CA . GLN A 1 87 ? -14.941 1.061 -15.100 1.00 89.62 87 GLN A CA 1
ATOM 635 C C . GLN A 1 87 ? -15.238 0.495 -13.710 1.00 89.62 87 GLN A C 1
ATOM 637 O O . GLN A 1 87 ? -14.340 0.099 -12.973 1.00 89.62 87 GLN A O 1
ATOM 642 N N . ILE A 1 88 ? -16.523 0.416 -13.378 1.00 90.44 88 ILE A N 1
ATOM 643 C CA . ILE A 1 88 ? -17.004 -0.178 -12.131 1.00 90.44 88 ILE A CA 1
ATOM 644 C C . ILE A 1 88 ? -16.924 -1.714 -12.237 1.00 90.44 88 ILE A C 1
ATOM 646 O O . ILE A 1 88 ? -17.416 -2.275 -13.228 1.00 90.44 88 ILE A O 1
ATOM 650 N N . PRO A 1 89 ? -16.366 -2.419 -11.231 1.00 88.56 89 PRO A N 1
ATOM 651 C CA . PRO A 1 89 ? -16.396 -3.878 -11.170 1.00 88.56 89 PRO A CA 1
ATOM 652 C C . PRO A 1 89 ? -17.808 -4.449 -11.334 1.00 88.56 89 PRO A C 1
ATOM 654 O O . PRO A 1 89 ? -18.778 -3.933 -10.784 1.00 88.56 89 PRO A O 1
ATOM 657 N N . GLY A 1 90 ? -17.943 -5.502 -12.142 1.00 86.56 90 GLY A N 1
ATOM 658 C CA . GLY A 1 90 ? -19.247 -6.102 -12.450 1.00 86.56 90 GLY A CA 1
ATOM 659 C C . GLY A 1 90 ? -20.161 -5.256 -13.348 1.00 86.56 90 GLY A C 1
ATOM 660 O O . GLY A 1 90 ? -21.291 -5.669 -13.594 1.00 86.56 90 GLY A O 1
ATOM 661 N N . ARG A 1 91 ? -19.689 -4.109 -13.868 1.00 87.44 91 ARG A N 1
ATOM 662 C CA . ARG A 1 91 ? -20.453 -3.192 -14.742 1.00 87.44 91 ARG A CA 1
ATOM 663 C C . ARG A 1 91 ? -21.782 -2.743 -14.121 1.00 87.44 91 ARG A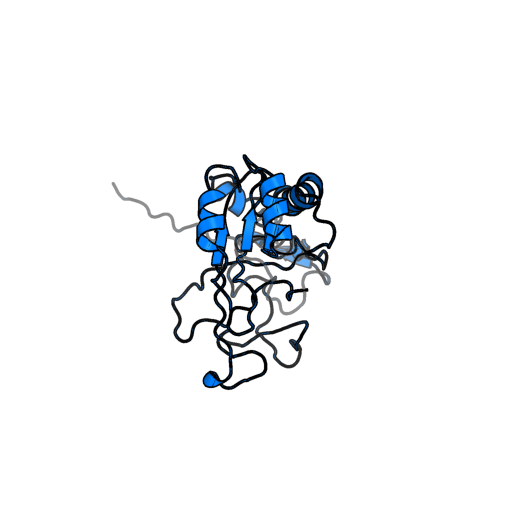 C 1
ATOM 665 O O . ARG A 1 91 ? -22.799 -2.652 -14.803 1.00 87.44 91 ARG A O 1
ATOM 672 N N . LEU A 1 92 ? -21.761 -2.492 -12.815 1.00 90.62 92 LEU A N 1
ATOM 673 C CA . LEU A 1 92 ? -22.914 -1.988 -12.078 1.00 90.62 92 LEU A CA 1
ATOM 674 C C . LEU A 1 92 ? -23.178 -0.517 -12.416 1.00 90.62 92 LEU A C 1
ATOM 676 O O . LEU A 1 92 ? -22.255 0.247 -12.704 1.00 90.62 92 LEU A O 1
ATOM 680 N N . GLU A 1 93 ? -24.442 -0.111 -12.327 1.00 93.81 93 GLU A N 1
ATOM 681 C CA . GLU A 1 93 ? -24.824 1.292 -12.476 1.00 93.81 93 GLU A CA 1
ATOM 682 C C . GLU A 1 93 ? -24.262 2.120 -11.311 1.00 93.81 93 GLU A C 1
ATOM 684 O O . GLU A 1 93 ? -24.435 1.708 -10.157 1.00 93.81 93 GLU A O 1
ATOM 689 N N . PRO A 1 94 ? -23.662 3.304 -11.549 1.00 92.06 94 PRO A N 1
ATOM 690 C CA . PRO A 1 94 ? -23.046 4.114 -10.493 1.00 92.06 94 PRO A CA 1
ATOM 691 C C . PRO A 1 94 ? -23.976 4.419 -9.311 1.00 92.06 94 PRO A C 1
ATOM 693 O O . PRO A 1 94 ? -23.530 4.484 -8.172 1.00 92.06 94 PRO A O 1
ATOM 696 N N . SER A 1 95 ? -25.280 4.564 -9.563 1.00 94.06 95 SER A N 1
ATOM 697 C CA . SER A 1 95 ? -26.300 4.817 -8.536 1.00 94.06 95 SER A CA 1
ATOM 698 C C . SER A 1 95 ? -26.541 3.637 -7.590 1.00 94.06 95 SER A C 1
ATOM 700 O O . SER A 1 95 ? -27.098 3.825 -6.511 1.00 94.06 95 SER A O 1
ATOM 702 N N . SER A 1 96 ? -26.136 2.432 -7.988 1.00 95.12 96 SER A N 1
ATOM 703 C CA . SER A 1 96 ? -26.271 1.203 -7.203 1.00 95.12 96 SER A CA 1
ATOM 704 C C . SER A 1 96 ? -25.000 0.825 -6.440 1.00 95.12 96 SER A C 1
ATOM 706 O O . SER A 1 96 ? -25.045 -0.059 -5.585 1.00 95.12 96 SER A O 1
ATOM 708 N N . VAL A 1 97 ? -23.874 1.488 -6.725 1.00 92.25 97 VAL A N 1
ATOM 709 C CA . VAL A 1 97 ? -22.582 1.188 -6.104 1.00 92.25 97 VAL A CA 1
ATOM 710 C C . VAL A 1 97 ? -22.459 1.922 -4.768 1.00 92.25 97 VAL A C 1
ATOM 712 O O . VAL A 1 97 ? -22.570 3.150 -4.730 1.00 92.25 97 VAL A O 1
ATOM 715 N N . PRO A 1 98 ? -22.183 1.215 -3.658 1.00 92.56 98 PRO A N 1
ATOM 716 C CA . PRO A 1 98 ? -21.872 1.865 -2.394 1.00 92.56 98 PRO A CA 1
ATOM 717 C C . PRO A 1 98 ? -20.595 2.702 -2.511 1.00 92.56 98 PRO A C 1
ATOM 719 O O . PRO A 1 98 ? -19.546 2.201 -2.914 1.00 92.56 98 PRO A O 1
ATOM 722 N N . GLN A 1 99 ? -20.654 3.970 -2.102 1.00 92.75 99 GLN A N 1
ATOM 723 C CA . GLN A 1 99 ? -19.446 4.782 -1.983 1.00 92.75 99 GLN A CA 1
ATOM 724 C C . GLN A 1 99 ? -18.603 4.272 -0.810 1.00 92.75 99 GLN A C 1
ATOM 726 O O . GLN A 1 99 ? -18.967 4.445 0.354 1.00 92.75 99 GLN A O 1
ATOM 731 N N . MET A 1 100 ? -17.452 3.683 -1.117 1.00 90.50 100 MET A N 1
ATOM 732 C CA . MET A 1 100 ? -16.464 3.288 -0.115 1.00 90.50 100 MET A CA 1
ATOM 733 C C . MET A 1 100 ? -15.533 4.460 0.208 1.00 90.50 100 MET A C 1
ATOM 735 O O . MET A 1 100 ? -15.159 5.227 -0.680 1.00 90.50 100 MET A O 1
ATOM 739 N N . ILE A 1 101 ? -15.163 4.600 1.481 1.00 90.44 101 ILE A N 1
ATOM 740 C CA . ILE A 1 101 ? -14.177 5.579 1.952 1.00 90.44 101 ILE A CA 1
ATOM 741 C C . ILE A 1 101 ? -13.173 4.832 2.827 1.00 90.44 101 ILE A C 1
ATOM 743 O O . ILE A 1 1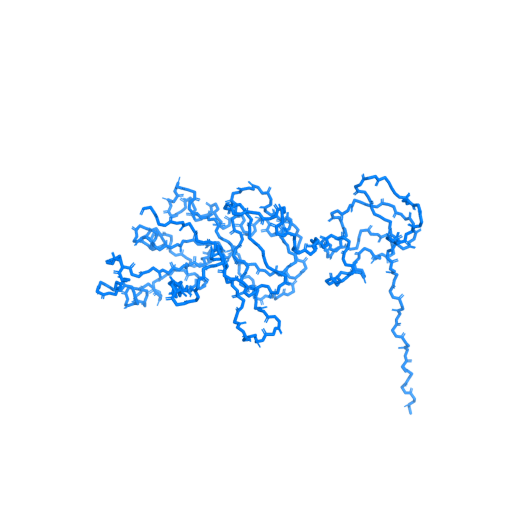01 ? -13.537 4.299 3.874 1.00 90.44 101 ILE A O 1
ATOM 747 N N . THR A 1 102 ? -11.913 4.806 2.405 1.00 89.62 102 THR A N 1
ATOM 748 C CA . THR A 1 102 ? -10.806 4.177 3.134 1.00 89.62 102 THR A CA 1
ATOM 749 C C . THR A 1 102 ? -10.052 5.238 3.928 1.00 89.62 102 THR A C 1
ATOM 751 O O . THR A 1 102 ? -9.353 6.069 3.349 1.00 89.62 102 THR A O 1
ATOM 754 N N . ILE A 1 103 ? -10.205 5.233 5.253 1.00 91.50 103 ILE A N 1
ATOM 755 C CA . ILE A 1 103 ? -9.430 6.104 6.146 1.00 91.50 103 ILE A CA 1
ATOM 756 C C . ILE A 1 103 ? -8.175 5.346 6.560 1.00 91.50 103 ILE A C 1
ATOM 758 O O . ILE A 1 103 ? -8.278 4.310 7.222 1.00 91.50 103 ILE A O 1
ATOM 762 N N . THR A 1 104 ? -7.012 5.874 6.189 1.00 92.06 104 THR A N 1
ATOM 763 C CA . THR A 1 104 ? -5.720 5.268 6.505 1.00 92.06 104 THR A CA 1
ATOM 764 C C . THR A 1 104 ? -4.926 6.136 7.475 1.00 92.06 104 THR A C 1
ATOM 766 O O . THR A 1 104 ? -5.056 7.363 7.485 1.00 92.06 104 THR A O 1
ATOM 769 N N . PHE A 1 105 ? -4.121 5.489 8.313 1.00 94.50 105 PHE A N 1
ATOM 770 C CA . PHE A 1 105 ? -3.135 6.143 9.165 1.00 94.50 105 PHE A CA 1
ATOM 771 C C . PHE A 1 105 ? -1.791 5.473 8.964 1.00 94.50 105 PHE A C 1
ATOM 773 O O . PHE A 1 105 ? -1.696 4.249 9.057 1.00 94.50 105 PHE A O 1
ATOM 780 N N . ASP A 1 106 ? -0.773 6.292 8.764 1.00 92.75 106 ASP A N 1
ATOM 781 C CA . ASP A 1 106 ? 0.588 5.829 8.560 1.00 92.75 106 ASP A CA 1
ATOM 782 C C . ASP A 1 106 ? 1.391 6.031 9.854 1.00 92.75 106 ASP A C 1
ATOM 784 O O . ASP A 1 106 ? 0.972 6.760 10.764 1.00 92.75 106 ASP A O 1
ATOM 788 N N . ASP A 1 107 ? 2.555 5.392 9.913 1.00 94.38 107 ASP A N 1
ATOM 789 C CA . ASP A 1 107 ? 3.530 5.440 11.003 1.00 94.38 107 ASP A CA 1
ATOM 790 C C . ASP A 1 107 ? 3.157 4.684 12.293 1.00 94.38 107 ASP A C 1
ATOM 792 O O . ASP A 1 107 ? 2.250 3.854 12.373 1.00 94.38 107 ASP A O 1
ATOM 796 N N . ALA A 1 108 ? 3.987 4.886 13.315 1.00 96.75 108 ALA A N 1
ATOM 797 C CA . ALA A 1 108 ? 3.965 4.150 14.561 1.00 96.75 108 ALA A CA 1
ATOM 798 C C . ALA A 1 108 ? 2.704 4.419 15.393 1.00 96.75 108 ALA A C 1
ATOM 800 O O . ALA A 1 108 ? 2.369 5.567 15.698 1.00 96.75 108 ALA A O 1
ATOM 801 N N . VAL A 1 109 ? 2.069 3.353 15.881 1.00 98.00 109 VAL A N 1
ATOM 802 C CA . VAL A 1 109 ? 0.937 3.433 16.820 1.00 98.00 109 VAL A CA 1
ATOM 803 C C . VAL A 1 109 ? 1.471 3.453 18.245 1.00 98.00 109 VAL A C 1
ATOM 805 O O . VAL A 1 109 ? 2.125 2.509 18.680 1.00 98.00 109 VAL A O 1
ATOM 808 N N . ASN A 1 110 ? 1.195 4.509 19.007 1.00 97.25 110 ASN A N 1
ATOM 809 C CA . ASN A 1 110 ? 1.669 4.645 20.383 1.00 97.25 110 ASN A CA 1
ATOM 810 C C . ASN A 1 110 ? 0.769 5.568 21.221 1.00 97.25 110 ASN A C 1
ATOM 812 O O . ASN A 1 110 ? -0.315 5.985 20.816 1.00 97.25 110 ASN A O 1
ATOM 816 N N . ASN A 1 111 ? 1.221 5.898 22.428 1.00 95.56 111 ASN A N 1
ATOM 817 C CA . ASN A 1 111 ? 0.435 6.679 23.381 1.00 95.56 111 ASN A CA 1
ATOM 818 C C . ASN A 1 111 ? 0.124 8.109 22.895 1.00 95.56 111 ASN A C 1
ATOM 820 O O . ASN A 1 111 ? -0.805 8.726 23.409 1.00 95.56 111 ASN A O 1
ATOM 824 N N . ASN A 1 112 ? 0.860 8.634 21.907 1.00 94.50 112 ASN A N 1
ATOM 825 C CA . ASN A 1 112 ? 0.632 9.979 21.376 1.00 94.50 112 ASN A CA 1
ATOM 826 C C . ASN A 1 112 ? -0.623 10.048 20.496 1.00 94.50 112 ASN A C 1
ATOM 828 O O . ASN A 1 112 ? -1.288 11.082 20.462 1.00 94.50 112 ASN A O 1
ATOM 832 N N . ASN A 1 113 ? -0.940 8.970 19.773 1.00 96.56 113 ASN A N 1
ATOM 833 C CA . ASN A 1 113 ? -2.003 8.957 18.765 1.00 96.56 113 ASN A CA 1
ATOM 834 C C . ASN A 1 113 ? -3.185 8.045 19.117 1.00 96.56 113 ASN A C 1
ATOM 836 O O . ASN A 1 113 ? -4.283 8.288 18.617 1.00 96.56 113 ASN A O 1
ATOM 840 N N . ILE A 1 114 ? -3.033 7.098 20.050 1.00 94.62 114 ILE A N 1
ATOM 841 C CA . ILE A 1 114 ? -4.124 6.187 20.434 1.00 94.62 114 ILE A CA 1
ATOM 842 C C . ILE A 1 114 ? -5.400 6.921 20.880 1.00 94.62 114 ILE A C 1
ATOM 844 O O . ILE A 1 114 ? -6.501 6.561 20.470 1.00 94.62 114 ILE A O 1
ATOM 848 N N . ILE A 1 115 ? -5.255 8.033 21.610 1.00 94.00 115 ILE A N 1
ATOM 849 C CA . ILE A 1 115 ? -6.378 8.871 22.071 1.00 94.00 115 ILE A CA 1
ATOM 850 C C . ILE A 1 115 ? -7.135 9.489 20.884 1.00 94.00 115 ILE A C 1
ATOM 852 O O . ILE A 1 115 ? -8.354 9.682 20.926 1.00 94.00 115 ILE A O 1
ATOM 856 N N . VAL A 1 116 ? -6.420 9.820 19.806 1.00 95.81 116 VAL A N 1
ATOM 857 C CA . VAL A 1 116 ? -7.020 10.362 18.583 1.00 95.81 116 VAL A CA 1
ATOM 858 C C . VAL A 1 116 ? -7.816 9.270 17.875 1.00 95.81 116 VAL A C 1
ATOM 860 O O . VAL A 1 116 ? -8.965 9.513 17.506 1.00 95.81 116 VAL A O 1
ATOM 863 N N . TYR A 1 117 ? -7.261 8.062 17.755 1.00 95.88 117 TYR A N 1
ATOM 864 C CA . TYR A 1 117 ? -7.949 6.928 17.131 1.00 95.88 117 TYR A CA 1
ATOM 865 C C . TYR A 1 117 ? -9.228 6.555 17.882 1.00 95.88 117 TYR A C 1
ATOM 867 O O . TYR A 1 117 ? -10.275 6.407 17.259 1.00 95.88 117 TYR A O 1
ATOM 875 N N . GLU A 1 118 ? -9.198 6.525 19.215 1.00 92.31 118 GLU A N 1
ATOM 876 C CA . GLU A 1 118 ? -10.391 6.285 20.038 1.00 92.31 118 GLU A CA 1
ATOM 877 C C . GLU A 1 118 ? -11.470 7.355 19.841 1.00 92.31 118 GLU A C 1
ATOM 879 O O . GLU A 1 118 ? -12.662 7.055 19.830 1.00 92.31 118 GLU A O 1
ATOM 884 N N . ARG A 1 119 ? -11.076 8.616 19.627 1.00 93.62 119 ARG A N 1
ATOM 885 C CA . ARG A 1 119 ? -12.021 9.699 19.331 1.00 93.62 119 ARG A CA 1
ATOM 886 C C . ARG A 1 119 ? -12.602 9.593 17.920 1.00 93.62 119 ARG A C 1
ATOM 888 O O . ARG A 1 119 ? -13.758 9.979 17.718 1.00 93.62 119 ARG A O 1
ATOM 895 N N . ILE A 1 120 ? -11.819 9.131 16.944 1.00 94.44 120 ILE A N 1
ATOM 896 C CA . ILE A 1 120 ? -12.241 8.955 15.544 1.00 94.44 120 ILE A CA 1
ATOM 897 C C . ILE A 1 120 ? -13.152 7.731 15.403 1.00 94.44 120 ILE A C 1
ATOM 899 O O . ILE A 1 120 ? -14.206 7.832 14.782 1.00 94.44 120 ILE A O 1
ATOM 903 N N . PHE A 1 121 ? -12.827 6.624 16.057 1.00 94.44 121 PHE A N 1
ATOM 904 C CA . PHE A 1 121 ? -13.586 5.374 15.987 1.00 94.44 121 PHE A CA 1
ATOM 905 C C . PHE A 1 121 ? -14.439 5.124 17.234 1.00 94.44 121 PHE A C 1
ATOM 907 O O . PHE A 1 121 ? -14.709 3.984 17.604 1.00 94.44 121 PHE A O 1
ATOM 914 N N . LYS A 1 122 ? -14.877 6.206 17.889 1.00 90.00 122 LYS A N 1
ATOM 915 C CA . LYS A 1 122 ? -15.794 6.127 19.027 1.00 90.00 122 LYS A CA 1
ATOM 916 C C . LYS A 1 122 ? -17.104 5.444 18.634 1.00 90.00 122 LYS A C 1
ATOM 918 O O . LYS A 1 122 ? -17.570 5.564 17.497 1.00 90.00 122 LYS A O 1
ATOM 923 N N . GLU A 1 123 ? -17.738 4.817 19.616 1.00 85.75 123 GLU A N 1
ATOM 924 C CA . GLU A 1 123 ? -19.066 4.231 19.453 1.00 85.75 123 GLU A CA 1
ATOM 925 C C . GLU A 1 123 ? -20.080 5.260 18.919 1.00 85.75 123 GLU A C 1
ATOM 927 O O . GLU A 1 123 ? -20.025 6.456 19.230 1.00 85.75 123 GLU A O 1
ATOM 932 N N . GLY A 1 124 ? -20.994 4.787 18.070 1.00 87.81 124 GLY A N 1
ATOM 933 C CA . GLY A 1 124 ? -22.009 5.612 17.410 1.00 87.81 124 GLY A CA 1
ATOM 934 C C . GLY A 1 124 ? -21.620 6.132 16.022 1.00 87.81 124 GLY A C 1
ATOM 935 O O . GLY A 1 124 ? -22.457 6.738 15.357 1.00 87.81 124 GLY A O 1
ATOM 936 N N . ARG A 1 125 ? -20.392 5.883 15.544 1.00 92.00 125 ARG A N 1
ATOM 937 C CA . ARG A 1 125 ? -20.034 6.056 14.126 1.00 92.00 125 ARG A CA 1
ATOM 938 C C . ARG A 1 125 ? -20.154 4.727 13.392 1.00 92.00 125 ARG A C 1
ATOM 940 O O . ARG A 1 125 ? -19.184 3.978 13.301 1.00 92.00 125 ARG A O 1
ATOM 947 N N . ASN A 1 126 ? -21.350 4.455 12.881 1.00 93.88 126 ASN A N 1
ATOM 948 C CA . ASN A 1 126 ? -21.669 3.198 12.214 1.00 93.88 126 ASN A CA 1
ATOM 949 C C . ASN A 1 126 ? -21.935 3.409 10.721 1.00 93.88 126 ASN A C 1
ATOM 951 O O . ASN A 1 126 ? -22.483 4.432 10.310 1.00 93.88 126 ASN A O 1
ATOM 955 N N . ASN A 1 127 ? -21.561 2.412 9.929 1.00 93.62 127 ASN A N 1
ATOM 956 C CA . ASN A 1 127 ? -21.910 2.292 8.522 1.00 93.62 127 ASN A CA 1
ATOM 957 C C . ASN A 1 127 ? -23.415 1.986 8.361 1.00 93.62 127 ASN A C 1
ATOM 959 O O . ASN A 1 127 ? -24.060 1.559 9.324 1.00 93.62 127 ASN A O 1
ATOM 963 N N . PRO A 1 128 ? -23.992 2.134 7.151 1.00 95.50 128 PRO A N 1
ATOM 964 C CA . PRO A 1 128 ? -25.406 1.825 6.897 1.00 95.50 128 PRO A CA 1
ATOM 965 C C . PRO A 1 128 ? -25.828 0.391 7.255 1.00 95.50 128 PRO A C 1
ATOM 967 O O . PRO A 1 128 ? -26.999 0.147 7.521 1.00 95.50 128 PRO A O 1
ATOM 970 N N . ASN A 1 129 ? -24.880 -0.551 7.296 1.00 93.19 129 ASN A N 1
ATOM 971 C CA . ASN A 1 129 ? -25.103 -1.934 7.727 1.00 93.19 129 ASN A CA 1
ATOM 972 C C . ASN A 1 129 ? -25.113 -2.121 9.261 1.00 93.19 129 ASN A C 1
ATOM 974 O O . ASN A 1 129 ? -25.263 -3.241 9.735 1.00 93.19 129 ASN A O 1
ATOM 978 N N . GLY A 1 130 ? -24.935 -1.052 10.042 1.00 92.56 130 GLY A N 1
ATOM 979 C CA . GLY A 1 130 ? -24.920 -1.082 11.506 1.00 92.56 130 GLY A CA 1
ATOM 980 C C . GLY A 1 130 ? -23.554 -1.377 12.138 1.00 92.56 130 GLY A C 1
ATOM 981 O O . GLY A 1 130 ? -23.399 -1.161 13.340 1.00 92.56 130 GLY A O 1
ATOM 982 N N . CYS A 1 131 ? -22.548 -1.796 11.366 1.00 91.75 131 CYS A N 1
ATOM 983 C CA . CYS A 1 131 ? -21.196 -2.042 11.873 1.00 91.75 131 CYS A CA 1
ATOM 984 C C . CYS A 1 131 ? -20.469 -0.727 12.176 1.00 91.75 131 CYS A C 1
ATOM 986 O O . CYS A 1 131 ? -20.634 0.256 11.454 1.00 91.75 131 CYS A O 1
ATOM 988 N N . SER A 1 132 ? -19.607 -0.704 13.197 1.00 93.50 132 SER A N 1
ATOM 989 C CA . SER A 1 132 ? -18.766 0.471 13.458 1.00 93.50 132 SER A CA 1
ATOM 990 C C . SER A 1 132 ? -17.803 0.734 12.299 1.00 93.50 132 SER A C 1
ATOM 992 O O . SER A 1 132 ? -17.274 -0.205 11.693 1.00 93.50 132 SER A O 1
ATOM 994 N N . ALA A 1 133 ? -17.572 2.011 12.001 1.00 94.00 133 ALA A N 1
ATOM 995 C CA . ALA A 1 133 ? -16.622 2.437 10.984 1.00 94.00 133 ALA A CA 1
ATOM 996 C C . ALA A 1 133 ? -15.217 1.903 11.297 1.00 94.00 133 ALA A C 1
ATOM 998 O O . ALA A 1 133 ? -14.791 1.878 12.455 1.00 94.00 133 ALA A O 1
ATOM 999 N N . LYS A 1 134 ? -14.503 1.483 10.253 1.00 94.56 134 LYS A N 1
ATOM 1000 C CA . LYS A 1 134 ? -13.154 0.920 10.339 1.00 94.56 134 LYS A CA 1
ATOM 1001 C C . LYS A 1 134 ? -12.152 1.808 9.613 1.00 94.56 134 LYS A C 1
ATOM 1003 O O . LYS A 1 134 ? -12.523 2.740 8.905 1.00 94.56 134 LYS A O 1
ATOM 1008 N N . GLY A 1 135 ? -10.882 1.521 9.846 1.00 93.31 135 GLY A N 1
ATOM 1009 C CA . GLY A 1 135 ? -9.755 2.203 9.232 1.00 93.31 135 GLY A CA 1
ATOM 1010 C C . GLY A 1 135 ? -8.599 1.227 9.099 1.00 93.31 135 GLY A C 1
ATOM 1011 O O . GLY A 1 135 ? -8.613 0.174 9.746 1.00 93.31 135 GLY A O 1
ATOM 1012 N N . THR A 1 136 ? -7.630 1.604 8.278 1.00 93.62 136 THR A N 1
ATOM 1013 C CA . THR A 1 136 ? -6.446 0.799 7.975 1.00 93.62 136 THR A CA 1
ATOM 1014 C C . THR A 1 136 ? -5.211 1.499 8.528 1.00 93.62 136 THR A C 1
ATOM 1016 O O . THR A 1 136 ? -5.017 2.694 8.311 1.00 93.62 136 THR A O 1
ATOM 1019 N N . PHE A 1 137 ? -4.382 0.773 9.270 1.00 95.12 137 PHE A N 1
ATOM 1020 C CA . PHE A 1 137 ? -3.189 1.308 9.918 1.00 95.12 137 PHE A CA 1
ATOM 1021 C C . PHE A 1 137 ? -1.942 0.715 9.267 1.00 95.12 137 PHE A C 1
ATOM 1023 O O . PHE A 1 137 ? -1.654 -0.465 9.452 1.00 95.12 137 PHE A O 1
ATOM 1030 N N . PHE A 1 138 ? -1.197 1.531 8.527 1.00 94.31 138 PHE A N 1
ATOM 1031 C CA . PHE A 1 138 ? 0.102 1.189 7.957 1.00 94.31 138 PHE A CA 1
ATOM 1032 C C . PHE A 1 138 ? 1.185 1.430 9.014 1.00 94.31 138 PHE A C 1
ATOM 1034 O O . PHE A 1 138 ? 1.717 2.530 9.157 1.00 94.31 138 PHE A O 1
ATOM 1041 N N . VAL A 1 139 ? 1.490 0.388 9.790 1.00 95.38 139 VAL A N 1
ATOM 1042 C CA . VAL A 1 139 ? 2.296 0.491 11.011 1.00 95.38 139 VAL A CA 1
ATOM 1043 C C . VAL A 1 139 ? 3.780 0.278 10.723 1.00 95.38 139 VAL A C 1
ATOM 1045 O O . VAL A 1 139 ? 4.190 -0.772 10.219 1.00 95.38 139 VAL A O 1
ATOM 1048 N N . SER A 1 140 ? 4.600 1.257 11.110 1.00 95.62 140 SER A N 1
ATOM 1049 C CA . SER A 1 140 ? 6.061 1.136 11.125 1.00 95.62 140 SER A CA 1
ATOM 1050 C C . SER A 1 140 ? 6.565 0.625 12.481 1.00 95.62 140 SER A C 1
ATOM 1052 O O . SER A 1 140 ? 5.933 0.825 13.522 1.00 95.62 140 SER A O 1
ATOM 1054 N N . HIS A 1 141 ? 7.704 -0.076 12.512 1.00 96.06 141 HIS A N 1
ATOM 1055 C CA . HIS A 1 141 ? 8.176 -0.708 13.758 1.00 96.06 141 HIS A CA 1
ATOM 1056 C C . HIS A 1 141 ? 8.553 0.315 14.842 1.00 96.06 141 HIS A C 1
ATOM 1058 O O . HIS A 1 141 ? 8.226 0.147 16.024 1.00 96.06 141 HIS A O 1
ATOM 1064 N N . LYS A 1 142 ? 9.326 1.336 14.469 1.00 94.88 142 LYS A N 1
ATOM 1065 C CA . LYS A 1 142 ? 10.032 2.185 15.430 1.00 94.88 142 LYS A CA 1
ATOM 1066 C C . LYS A 1 142 ? 9.048 2.961 16.313 1.00 94.88 142 LYS A C 1
ATOM 1068 O O . LYS A 1 142 ? 8.248 3.734 15.813 1.00 94.88 142 LYS A O 1
ATOM 1073 N N . TYR A 1 143 ? 9.167 2.810 17.635 1.00 96.56 143 TYR A N 1
ATOM 1074 C CA . TYR A 1 143 ? 8.297 3.443 18.646 1.00 96.56 143 TYR A CA 1
ATOM 1075 C C . TYR A 1 143 ? 6.840 2.951 18.685 1.00 96.56 143 TYR A C 1
ATOM 1077 O O . TYR A 1 143 ? 6.020 3.568 19.367 1.00 96.56 143 TYR A O 1
ATOM 1085 N N . THR A 1 144 ? 6.513 1.846 18.011 1.00 98.31 144 THR A N 1
ATOM 1086 C CA . THR A 1 144 ? 5.174 1.245 18.073 1.00 98.31 144 THR A CA 1
ATOM 1087 C C . THR A 1 144 ? 4.946 0.488 19.382 1.00 98.31 144 THR A C 1
ATOM 1089 O O . THR A 1 144 ? 5.775 -0.308 19.825 1.00 98.31 144 THR A O 1
ATOM 1092 N N . ASN A 1 145 ? 3.782 0.713 19.987 1.00 98.12 145 ASN A N 1
ATOM 1093 C CA . ASN A 1 145 ? 3.238 -0.071 21.084 1.00 98.12 145 ASN A CA 1
ATOM 1094 C C . ASN A 1 145 ? 2.367 -1.201 20.516 1.00 98.12 145 ASN A C 1
ATOM 1096 O O . ASN A 1 145 ? 1.209 -0.992 20.156 1.00 98.12 145 ASN A O 1
ATOM 1100 N N . TYR A 1 146 ? 2.913 -2.415 20.470 1.00 98.06 146 TYR A N 1
ATOM 1101 C CA . TYR A 1 146 ? 2.225 -3.565 19.883 1.00 98.06 146 TYR A CA 1
ATOM 1102 C C . TYR A 1 146 ? 0.971 -4.015 20.635 1.00 98.06 146 TYR A C 1
ATOM 1104 O O . TYR A 1 146 ? 0.079 -4.583 20.014 1.00 98.06 146 TYR A O 1
ATOM 1112 N N . SER A 1 147 ? 0.836 -3.707 21.928 1.00 97.81 147 SER A N 1
ATOM 1113 C CA . SER A 1 147 ? -0.418 -3.964 22.647 1.00 97.81 147 SER A CA 1
ATOM 1114 C C . SER A 1 147 ? -1.539 -3.037 22.167 1.00 97.81 147 SER A C 1
ATOM 1116 O O . SER A 1 147 ? -2.691 -3.453 22.088 1.00 97.81 147 SER A O 1
ATOM 1118 N N . ALA A 1 148 ? -1.212 -1.795 21.792 1.00 97.56 148 ALA A N 1
ATOM 1119 C CA . ALA A 1 148 ? -2.182 -0.889 21.179 1.00 97.56 148 ALA A CA 1
ATOM 1120 C C . ALA A 1 148 ? -2.555 -1.344 19.758 1.00 97.56 148 ALA A C 1
ATOM 1122 O O . ALA A 1 148 ? -3.727 -1.303 19.396 1.00 97.56 148 ALA A O 1
ATOM 1123 N N . VAL A 1 149 ? -1.584 -1.837 18.979 1.00 98.00 149 VAL A N 1
ATOM 1124 C CA . VAL A 1 149 ? -1.841 -2.444 17.659 1.00 98.00 149 VAL A CA 1
ATOM 1125 C C . VAL A 1 149 ? -2.766 -3.654 17.777 1.00 98.00 149 VAL A C 1
ATOM 1127 O O . VAL A 1 149 ? -3.742 -3.750 17.038 1.00 98.00 149 VAL A O 1
ATOM 1130 N N . GLN A 1 150 ? -2.502 -4.542 18.737 1.00 97.88 150 GLN A N 1
ATOM 1131 C CA . GLN A 1 150 ? -3.355 -5.695 19.015 1.00 97.88 150 GLN A CA 1
ATOM 1132 C C . GLN A 1 150 ? -4.790 -5.268 19.339 1.00 97.88 150 GLN A C 1
ATOM 1134 O O . GLN A 1 150 ? -5.739 -5.864 18.841 1.00 97.88 150 GLN A O 1
ATOM 1139 N N . GLU A 1 151 ? -4.967 -4.225 20.152 1.00 96.31 151 GLU A N 1
ATOM 1140 C CA . GLU A 1 151 ? -6.298 -3.725 20.498 1.00 96.31 151 GLU A CA 1
ATOM 1141 C C . GLU A 1 151 ? -7.021 -3.096 19.298 1.00 96.31 151 GLU A C 1
ATOM 1143 O O . GLU A 1 151 ? -8.231 -3.276 19.151 1.00 96.31 151 GLU A O 1
ATOM 1148 N N . LEU A 1 152 ? -6.303 -2.392 18.414 1.00 96.81 152 LEU A N 1
ATOM 1149 C CA . LEU A 1 152 ? -6.872 -1.887 17.159 1.00 96.81 152 LEU A CA 1
ATOM 1150 C C . LEU A 1 152 ? -7.343 -3.040 16.261 1.00 96.81 152 LEU A C 1
ATOM 1152 O O . LEU A 1 152 ? -8.480 -3.007 15.785 1.00 96.81 152 LEU A O 1
ATOM 1156 N N . HIS A 1 153 ? -6.517 -4.077 16.094 1.00 96.88 153 HIS A N 1
ATOM 1157 C CA . HIS A 1 153 ? -6.882 -5.287 15.347 1.00 96.88 153 HIS A CA 1
ATOM 1158 C C . HIS A 1 153 ? -8.097 -5.988 15.964 1.00 96.88 153 HIS A C 1
ATOM 1160 O O . HIS A 1 153 ? -9.074 -6.255 15.271 1.00 96.88 153 HIS A O 1
ATOM 1166 N N . ARG A 1 154 ? -8.117 -6.164 17.291 1.00 95.56 154 ARG A N 1
ATOM 1167 C CA . ARG A 1 154 ? -9.247 -6.759 18.027 1.00 95.56 154 ARG A CA 1
ATOM 1168 C C . ARG A 1 154 ? -10.551 -5.972 17.852 1.00 95.56 154 ARG A C 1
ATOM 1170 O O . ARG A 1 154 ? -11.632 -6.556 17.870 1.00 95.56 154 ARG A O 1
ATOM 1177 N N . LYS A 1 155 ? -10.472 -4.647 17.690 1.00 94.50 155 LYS A N 1
ATOM 1178 C CA . LYS A 1 155 ? -11.623 -3.779 17.372 1.00 94.50 155 LYS A CA 1
ATOM 1179 C C . LYS A 1 155 ? -12.067 -3.875 15.904 1.00 94.50 155 LYS A C 1
ATOM 1181 O O . LYS A 1 155 ? -13.062 -3.247 15.540 1.00 94.50 155 LYS A O 1
ATOM 1186 N N . GLY A 1 156 ? -11.377 -4.664 15.083 1.00 93.88 156 GLY A N 1
ATOM 1187 C CA . GLY A 1 156 ? -11.677 -4.925 13.677 1.00 93.88 156 GLY A CA 1
ATOM 1188 C C . GLY A 1 156 ? -11.071 -3.909 12.711 1.00 93.88 156 GLY A C 1
ATOM 1189 O O . GLY A 1 156 ? -11.550 -3.804 11.585 1.00 93.88 156 GLY A O 1
ATOM 1190 N N . HIS A 1 157 ? -10.091 -3.110 13.147 1.00 95.50 157 HIS A N 1
ATOM 1191 C CA . HIS A 1 157 ? -9.310 -2.276 12.235 1.00 95.50 157 HIS A CA 1
ATOM 1192 C C . HIS A 1 157 ? -8.286 -3.125 11.485 1.00 95.50 157 HIS A C 1
ATOM 1194 O O . HIS A 1 157 ? -7.724 -4.068 12.040 1.00 95.50 157 HIS A O 1
ATOM 1200 N N . GLU A 1 158 ? -8.016 -2.762 10.237 1.00 94.44 158 GLU A N 1
ATOM 1201 C CA . GLU A 1 158 ? -7.001 -3.437 9.438 1.00 94.44 158 GLU A CA 1
ATOM 1202 C C . GLU A 1 158 ? -5.604 -2.976 9.869 1.00 94.44 158 GLU A C 1
ATOM 1204 O O . GLU A 1 158 ? -5.361 -1.779 10.046 1.00 94.44 158 GLU A O 1
ATOM 1209 N N . ILE A 1 159 ? -4.685 -3.931 10.017 1.00 95.06 159 ILE A N 1
ATOM 1210 C CA . ILE A 1 159 ? -3.273 -3.674 10.301 1.00 95.06 159 ILE A CA 1
ATOM 1211 C C . ILE A 1 159 ? -2.453 -4.066 9.075 1.00 95.06 159 ILE A C 1
ATOM 1213 O O . ILE A 1 159 ? -2.527 -5.200 8.605 1.00 95.06 159 ILE A O 1
ATOM 1217 N N . ALA A 1 160 ? -1.647 -3.127 8.597 1.00 91.75 160 ALA A N 1
ATOM 1218 C CA . ALA A 1 160 ? -0.825 -3.242 7.407 1.00 91.75 160 ALA A CA 1
ATOM 1219 C C . ALA A 1 160 ? 0.641 -2.894 7.716 1.00 91.75 160 ALA A C 1
ATOM 1221 O O . ALA A 1 160 ? 0.955 -2.183 8.672 1.00 91.75 160 ALA A O 1
ATOM 1222 N N . ALA A 1 161 ? 1.554 -3.410 6.899 1.00 90.44 161 ALA A N 1
ATOM 1223 C CA . ALA A 1 161 ? 2.994 -3.238 7.036 1.00 90.44 161 ALA A CA 1
ATOM 1224 C C . ALA A 1 161 ? 3.476 -1.887 6.472 1.00 90.44 161 ALA A C 1
ATOM 1226 O O . ALA A 1 161 ? 3.166 -1.539 5.331 1.00 90.44 161 ALA A O 1
ATOM 1227 N N . HIS A 1 162 ? 4.299 -1.158 7.238 1.00 92.31 162 HIS A N 1
ATOM 1228 C CA . HIS A 1 162 ? 4.921 0.094 6.788 1.00 92.31 162 HIS A CA 1
ATOM 1229 C C . HIS A 1 162 ? 6.408 0.205 7.151 1.00 92.31 162 HIS A C 1
ATOM 1231 O O . HIS A 1 162 ? 6.868 1.168 7.765 1.00 92.31 162 HIS A O 1
ATOM 1237 N N . SER A 1 163 ? 7.181 -0.795 6.727 1.00 90.88 163 SER A N 1
ATOM 1238 C CA . SER A 1 163 ? 8.618 -0.967 6.983 1.00 90.88 163 SER A CA 1
ATOM 1239 C C . SER A 1 163 ? 9.037 -1.061 8.457 1.00 90.88 163 SER A C 1
ATOM 1241 O O . SER A 1 163 ? 8.325 -0.687 9.391 1.00 90.88 163 SER A O 1
ATOM 1243 N N . ILE A 1 164 ? 10.252 -1.551 8.686 1.00 92.88 164 ILE A N 1
ATOM 1244 C CA . ILE A 1 164 ? 10.865 -1.558 10.011 1.00 92.88 164 ILE A CA 1
ATOM 1245 C C . ILE A 1 164 ? 11.465 -0.185 10.296 1.00 92.88 164 ILE A C 1
ATOM 1247 O O . ILE A 1 164 ? 11.210 0.421 11.341 1.00 92.88 164 ILE A O 1
ATOM 1251 N N . THR A 1 165 ? 12.324 0.290 9.396 1.00 90.81 165 THR A N 1
ATOM 1252 C CA . THR A 1 165 ? 13.192 1.428 9.704 1.00 90.81 165 THR A CA 1
ATOM 1253 C C . THR A 1 165 ? 12.541 2.773 9.435 1.00 90.81 165 THR A C 1
ATOM 1255 O O . THR A 1 165 ? 12.964 3.753 10.055 1.00 90.81 165 THR A O 1
ATOM 1258 N N . HIS A 1 166 ? 11.549 2.818 8.537 1.00 88.69 166 HIS A N 1
ATOM 1259 C CA . HIS A 1 166 ? 10.893 4.036 8.066 1.00 88.69 166 HIS A CA 1
ATOM 1260 C C . HIS A 1 166 ? 11.907 5.165 7.801 1.00 88.69 166 HIS A C 1
ATOM 1262 O O . HIS A 1 166 ? 11.847 6.264 8.355 1.00 88.69 166 HIS A O 1
ATOM 1268 N N . ARG A 1 167 ? 12.953 4.850 7.025 1.00 85.31 167 ARG A N 1
ATOM 1269 C CA . ARG A 1 167 ? 14.017 5.802 6.699 1.00 85.31 167 ARG A CA 1
ATOM 1270 C C . ARG A 1 167 ? 13.457 6.985 5.915 1.00 85.31 167 ARG A C 1
ATOM 1272 O O . ARG A 1 167 ? 12.852 6.815 4.868 1.00 85.31 167 ARG A O 1
ATOM 1279 N N . ASN A 1 168 ? 13.794 8.190 6.363 1.00 83.19 168 ASN A N 1
ATOM 1280 C CA . ASN A 1 168 ? 13.357 9.435 5.720 1.00 83.19 168 ASN A CA 1
ATOM 1281 C C . ASN A 1 168 ? 14.045 9.718 4.373 1.00 83.19 168 ASN A C 1
ATOM 1283 O O . ASN A 1 168 ? 13.663 10.647 3.670 1.00 83.19 168 ASN A O 1
ATOM 1287 N N . LEU A 1 169 ? 15.114 8.991 4.033 1.00 84.69 169 LEU A N 1
ATOM 1288 C CA . LEU A 1 169 ? 15.856 9.231 2.801 1.00 84.69 169 LEU A CA 1
ATOM 1289 C C . LEU A 1 169 ? 15.160 8.516 1.637 1.00 84.69 169 LEU A C 1
ATOM 1291 O O . LEU A 1 169 ? 15.323 7.313 1.486 1.00 84.69 169 LEU A O 1
ATOM 1295 N N . GLU A 1 170 ? 14.452 9.246 0.778 1.00 79.62 170 GLU A N 1
ATOM 1296 C CA . GLU A 1 170 ? 13.740 8.679 -0.387 1.00 79.62 170 GLU A CA 1
ATOM 1297 C C . GLU A 1 170 ? 14.644 7.840 -1.303 1.00 79.62 170 GLU A C 1
ATOM 1299 O O . GLU A 1 170 ? 14.236 6.798 -1.821 1.00 79.62 170 GLU A O 1
ATOM 1304 N N . LYS A 1 171 ? 15.910 8.255 -1.447 1.00 79.56 171 LYS A N 1
ATOM 1305 C CA . LYS A 1 171 ? 16.916 7.531 -2.230 1.00 79.56 171 LYS A CA 1
ATOM 1306 C C . LYS A 1 171 ? 17.164 6.115 -1.700 1.00 79.56 171 LYS A C 1
ATOM 1308 O O . LYS A 1 171 ? 17.391 5.208 -2.486 1.00 79.56 171 LYS A O 1
ATOM 1313 N N . TYR A 1 172 ? 17.064 5.908 -0.384 1.00 83.00 172 TYR A N 1
ATOM 1314 C CA . TYR A 1 172 ? 17.194 4.575 0.209 1.00 83.00 172 TYR A CA 1
ATOM 1315 C C . TYR A 1 172 ? 16.139 3.615 -0.342 1.00 83.00 172 TYR A C 1
ATOM 1317 O O . TYR A 1 172 ? 16.482 2.499 -0.698 1.00 83.00 172 TYR A O 1
ATOM 1325 N N . TRP A 1 173 ? 14.884 4.056 -0.446 1.00 79.62 173 TRP A N 1
ATOM 1326 C CA . TRP A 1 173 ? 13.785 3.234 -0.961 1.00 79.62 173 TRP A CA 1
ATOM 1327 C C . TRP A 1 173 ? 13.858 3.059 -2.478 1.00 79.62 173 TRP A C 1
ATOM 1329 O O . TRP A 1 173 ? 13.610 1.974 -2.998 1.00 79.62 173 TRP A O 1
ATOM 1339 N N . THR A 1 174 ? 14.238 4.129 -3.177 1.00 75.88 174 THR A N 1
ATOM 1340 C CA . THR A 1 174 ? 14.317 4.174 -4.644 1.00 75.88 174 THR A CA 1
ATOM 1341 C C . THR A 1 174 ? 15.424 3.275 -5.205 1.00 75.88 174 THR A C 1
ATOM 1343 O O . THR A 1 174 ? 15.234 2.699 -6.278 1.00 75.88 174 THR A O 1
ATOM 1346 N N . ASP A 1 175 ? 16.528 3.131 -4.464 1.00 77.81 175 ASP A N 1
ATOM 1347 C CA . ASP A 1 175 ? 17.712 2.344 -4.841 1.00 77.81 175 ASP A CA 1
ATOM 1348 C C . ASP A 1 175 ? 17.820 1.026 -4.040 1.00 77.81 175 ASP A C 1
ATOM 1350 O O . ASP A 1 175 ? 18.831 0.325 -4.108 1.00 77.81 175 ASP A O 1
ATOM 1354 N N . ALA A 1 176 ? 16.824 0.697 -3.210 1.00 76.19 176 ALA A N 1
ATOM 1355 C CA . ALA A 1 176 ? 16.873 -0.494 -2.367 1.00 76.19 176 ALA A CA 1
ATOM 1356 C C . ALA A 1 176 ? 16.776 -1.779 -3.199 1.00 76.19 176 ALA A C 1
ATOM 1358 O O . ALA A 1 176 ? 15.911 -1.931 -4.061 1.00 76.19 176 ALA A O 1
ATOM 1359 N N . SER A 1 177 ? 17.631 -2.746 -2.869 1.00 76.69 177 SER A N 1
ATOM 1360 C CA . SER A 1 177 ? 17.587 -4.078 -3.468 1.00 76.69 177 SER A CA 1
ATOM 1361 C C . SER A 1 177 ? 16.334 -4.856 -3.053 1.00 76.69 177 SER A C 1
ATOM 1363 O O . SER A 1 177 ? 15.735 -4.593 -2.005 1.00 76.69 177 SER A O 1
ATOM 1365 N N . LEU A 1 178 ? 16.005 -5.890 -3.833 1.00 72.31 178 LEU A N 1
ATOM 1366 C CA . LEU A 1 178 ? 14.974 -6.888 -3.525 1.00 72.31 178 LEU A CA 1
ATOM 1367 C C . LEU A 1 178 ? 15.065 -7.402 -2.075 1.00 72.31 178 LEU A C 1
ATOM 1369 O O . LEU A 1 178 ? 14.089 -7.386 -1.329 1.00 72.31 178 LEU A O 1
ATOM 1373 N N . ASP A 1 179 ? 16.265 -7.803 -1.655 1.00 79.31 179 ASP A N 1
ATOM 1374 C CA . ASP A 1 179 ? 16.536 -8.301 -0.302 1.00 79.31 179 ASP A CA 1
ATOM 1375 C C . ASP A 1 179 ? 16.303 -7.231 0.780 1.00 79.31 179 ASP A C 1
ATOM 1377 O O . ASP A 1 179 ? 15.767 -7.529 1.849 1.00 79.31 179 ASP A O 1
ATOM 1381 N N . THR A 1 180 ? 16.649 -5.971 0.502 1.00 84.06 180 THR A N 1
ATOM 1382 C CA . THR A 1 180 ? 16.430 -4.863 1.443 1.00 84.06 180 THR A CA 1
ATOM 1383 C C . THR A 1 180 ? 14.941 -4.649 1.693 1.00 84.06 180 THR A C 1
ATOM 1385 O O . THR A 1 180 ? 14.501 -4.575 2.840 1.00 84.06 180 THR A O 1
ATOM 1388 N N . TRP A 1 181 ? 14.146 -4.615 0.628 1.00 80.06 181 TRP A N 1
ATOM 1389 C CA . TRP A 1 181 ? 12.696 -4.485 0.725 1.00 80.06 181 TRP A CA 1
ATOM 1390 C C . TRP A 1 181 ? 12.025 -5.687 1.379 1.00 80.06 181 TRP A C 1
ATOM 1392 O O . TRP A 1 181 ? 11.132 -5.504 2.207 1.00 80.06 181 TRP A O 1
ATOM 1402 N N . ALA A 1 182 ? 12.474 -6.905 1.066 1.00 80.31 182 ALA A N 1
ATOM 1403 C CA . ALA A 1 182 ? 12.001 -8.111 1.736 1.00 80.31 182 ALA A CA 1
ATOM 1404 C C . ALA A 1 182 ? 12.243 -8.023 3.252 1.00 80.31 182 ALA A C 1
ATOM 1406 O O . ALA A 1 182 ? 11.326 -8.256 4.041 1.00 80.31 182 ALA A O 1
ATOM 1407 N N . LYS A 1 183 ? 13.441 -7.599 3.675 1.00 87.00 183 LYS A N 1
ATOM 1408 C CA . LYS A 1 183 ? 13.775 -7.391 5.093 1.00 87.00 183 LYS A CA 1
ATOM 1409 C C . LYS A 1 183 ? 12.920 -6.313 5.755 1.00 87.00 183 LYS A C 1
ATOM 1411 O O . LYS A 1 183 ? 12.531 -6.490 6.905 1.00 87.00 183 LYS A O 1
ATOM 1416 N N . GLU A 1 184 ? 12.610 -5.227 5.055 1.00 88.62 184 GLU A N 1
ATOM 1417 C CA . GLU A 1 184 ? 11.787 -4.138 5.591 1.00 88.62 184 GLU A CA 1
ATOM 1418 C C . GLU A 1 184 ? 10.303 -4.527 5.698 1.00 88.62 184 GLU A C 1
ATOM 1420 O O . GLU A 1 184 ? 9.705 -4.391 6.766 1.00 88.62 184 GLU A O 1
ATOM 1425 N N . MET A 1 185 ? 9.699 -5.050 4.629 1.00 84.31 185 MET A N 1
ATOM 1426 C CA . MET A 1 185 ? 8.250 -5.282 4.577 1.00 84.31 185 MET A CA 1
ATOM 1427 C C . MET A 1 185 ? 7.834 -6.659 5.107 1.00 84.31 185 MET A C 1
ATOM 1429 O O . MET A 1 185 ? 6.922 -6.735 5.934 1.00 84.31 185 MET A O 1
ATOM 1433 N N . ALA A 1 186 ? 8.522 -7.750 4.739 1.00 84.12 186 ALA A N 1
ATOM 1434 C CA . ALA A 1 186 ? 8.252 -9.044 5.380 1.00 84.12 186 ALA A CA 1
ATOM 1435 C C . ALA A 1 186 ? 8.651 -9.007 6.855 1.00 84.12 186 ALA A C 1
ATOM 1437 O O . ALA A 1 186 ? 7.962 -9.570 7.703 1.00 84.12 186 ALA A O 1
ATOM 1438 N N . GLY A 1 187 ? 9.753 -8.321 7.167 1.00 90.00 187 GLY A N 1
ATOM 1439 C CA . GLY A 1 187 ? 10.232 -8.204 8.534 1.00 90.00 187 GLY A CA 1
ATOM 1440 C C . GLY A 1 187 ? 9.238 -7.480 9.440 1.00 90.00 187 GLY A C 1
ATOM 1441 O O . GLY A 1 187 ? 8.921 -8.005 10.506 1.00 90.00 187 GLY A O 1
ATOM 1442 N N . VAL A 1 188 ? 8.676 -6.334 9.028 1.00 91.75 188 VAL A N 1
ATOM 1443 C CA . VAL A 1 188 ? 7.668 -5.651 9.860 1.00 91.75 188 VAL A CA 1
ATOM 1444 C C . VAL A 1 188 ? 6.386 -6.475 10.007 1.00 91.75 188 VAL A C 1
ATOM 1446 O O . VAL A 1 188 ? 5.829 -6.505 11.101 1.00 91.75 188 VAL A O 1
ATOM 1449 N N . ARG A 1 189 ? 5.963 -7.221 8.974 1.00 90.38 189 ARG A N 1
ATOM 1450 C CA . ARG A 1 189 ? 4.834 -8.161 9.088 1.00 90.38 189 ARG A CA 1
ATOM 1451 C C . ARG A 1 189 ? 5.085 -9.203 10.179 1.00 90.38 189 ARG A C 1
ATOM 1453 O O . ARG A 1 189 ? 4.260 -9.345 11.075 1.00 90.38 189 ARG A O 1
ATOM 1460 N N . LEU A 1 190 ? 6.244 -9.864 10.162 1.00 91.81 190 LEU A N 1
ATOM 1461 C CA . LEU A 1 190 ? 6.611 -10.858 11.181 1.00 91.81 190 LEU A CA 1
ATOM 1462 C C . LEU A 1 190 ? 6.678 -10.251 12.589 1.00 91.81 190 LEU A C 1
ATOM 1464 O O . LEU A 1 190 ? 6.300 -10.893 13.569 1.00 91.81 190 LEU A O 1
ATOM 1468 N N . ILE A 1 191 ? 7.154 -9.010 12.707 1.00 95.50 191 ILE A N 1
ATOM 1469 C CA . ILE A 1 191 ? 7.182 -8.284 13.978 1.00 95.50 191 ILE A CA 1
ATOM 1470 C C . ILE A 1 191 ? 5.748 -8.005 14.462 1.00 95.50 191 ILE A C 1
ATOM 1472 O O . ILE A 1 191 ? 5.452 -8.246 15.631 1.00 95.50 191 ILE A O 1
ATOM 1476 N N . LEU A 1 192 ? 4.844 -7.552 13.590 1.00 96.00 192 LEU A N 1
ATOM 1477 C CA . LEU A 1 192 ? 3.436 -7.320 13.927 1.00 96.00 192 LEU A CA 1
ATOM 1478 C C . LEU A 1 192 ? 2.741 -8.621 14.359 1.00 96.00 192 LEU A C 1
ATOM 1480 O O . LEU A 1 192 ? 2.171 -8.662 15.447 1.00 96.00 192 LEU A O 1
ATOM 1484 N N . GLU A 1 193 ? 2.863 -9.700 13.580 1.00 95.00 193 GLU A N 1
ATOM 1485 C CA . GLU A 1 193 ? 2.313 -11.024 13.915 1.00 95.00 193 GLU A CA 1
ATOM 1486 C C . GLU A 1 193 ? 2.809 -11.499 15.288 1.00 95.00 193 GLU A C 1
ATOM 1488 O O . GLU A 1 193 ? 2.027 -11.922 16.143 1.00 95.00 193 GLU A O 1
ATOM 1493 N N . ARG A 1 194 ? 4.118 -11.367 15.542 1.00 96.25 194 ARG A N 1
ATOM 1494 C CA . ARG A 1 194 ? 4.747 -11.853 16.771 1.00 96.25 194 ARG A CA 1
ATOM 1495 C C . ARG A 1 194 ? 4.414 -11.012 17.999 1.00 96.25 194 ARG A C 1
ATOM 1497 O O . ARG A 1 194 ? 4.128 -11.582 19.050 1.00 96.25 194 ARG A O 1
ATOM 1504 N N . PHE A 1 195 ? 4.529 -9.689 17.908 1.00 97.69 195 PHE A N 1
ATOM 1505 C CA . PHE A 1 195 ? 4.446 -8.802 19.072 1.00 97.69 195 PHE A CA 1
ATOM 1506 C C . PHE A 1 195 ? 3.037 -8.257 19.321 1.00 97.69 195 PHE A C 1
ATOM 1508 O O . PHE A 1 195 ? 2.723 -7.966 20.474 1.00 97.69 195 PHE A O 1
ATOM 1515 N N . ALA A 1 196 ? 2.186 -8.149 18.292 1.00 97.19 196 ALA A N 1
ATOM 1516 C CA . ALA A 1 196 ? 0.757 -7.861 18.455 1.00 97.19 196 ALA A CA 1
ATOM 1517 C C . ALA A 1 196 ? -0.100 -9.141 18.537 1.00 97.19 196 ALA A C 1
ATOM 1519 O O . ALA A 1 196 ? -1.302 -9.053 18.769 1.00 97.19 196 ALA A O 1
ATOM 1520 N N . ASN A 1 197 ? 0.507 -10.326 18.395 1.00 96.69 197 ASN A N 1
ATOM 1521 C CA . ASN A 1 197 ? -0.157 -11.630 18.495 1.00 96.69 197 ASN A CA 1
ATOM 1522 C C . ASN A 1 197 ? -1.364 -11.761 17.544 1.00 96.69 197 ASN A C 1
ATOM 1524 O O . ASN A 1 197 ? -2.460 -12.143 17.957 1.00 96.69 197 ASN A O 1
ATOM 1528 N N . ILE A 1 198 ? -1.142 -11.418 16.275 1.00 94.88 198 ILE A N 1
ATOM 1529 C CA . ILE A 1 198 ? -2.113 -11.547 15.182 1.00 94.88 198 ILE A CA 1
ATOM 1530 C C . ILE A 1 198 ? -1.761 -12.825 14.412 1.00 94.88 198 ILE A C 1
ATOM 1532 O O . ILE A 1 198 ? -0.661 -12.930 13.873 1.00 94.88 198 ILE A O 1
ATOM 1536 N N . THR A 1 199 ? -2.656 -13.817 14.406 1.00 93.12 199 THR A N 1
ATOM 1537 C CA . THR A 1 199 ? -2.372 -15.179 13.895 1.00 93.12 199 THR A CA 1
ATOM 1538 C C . THR A 1 199 ? -3.361 -15.668 12.838 1.00 93.12 199 THR A C 1
ATOM 1540 O O . THR A 1 199 ? -3.321 -16.829 12.448 1.00 93.12 199 THR A O 1
ATOM 1543 N N . ASP A 1 200 ? -4.288 -14.817 12.416 1.00 90.38 200 ASP A N 1
ATOM 1544 C CA . ASP A 1 200 ? -5.317 -15.090 11.405 1.00 90.38 200 ASP A CA 1
ATOM 1545 C C . ASP A 1 200 ? -4.844 -14.774 9.975 1.00 90.38 200 ASP A C 1
ATOM 1547 O O . ASP A 1 200 ? -5.630 -14.822 9.032 1.00 90.38 200 ASP A O 1
ATOM 1551 N N . ASN A 1 201 ? -3.555 -14.464 9.814 1.00 86.56 201 ASN A N 1
ATOM 1552 C CA . ASN A 1 201 ? -2.928 -14.047 8.563 1.00 86.56 201 ASN A CA 1
ATOM 1553 C C . ASN A 1 201 ? -3.578 -12.795 7.941 1.00 86.56 201 ASN A C 1
ATOM 1555 O O . ASN A 1 201 ? -3.481 -12.599 6.732 1.00 86.56 201 ASN A O 1
ATOM 1559 N N . SER A 1 202 ? -4.209 -11.926 8.742 1.00 87.19 202 SER A N 1
ATOM 1560 C CA . SER A 1 202 ? -4.898 -10.736 8.224 1.00 87.19 202 SER A CA 1
ATOM 1561 C C . SER A 1 202 ? -3.961 -9.596 7.796 1.00 87.19 202 SER A C 1
ATOM 1563 O O . SER A 1 202 ? -4.422 -8.621 7.207 1.00 87.19 202 SER A O 1
ATOM 1565 N N . ILE A 1 203 ? -2.660 -9.669 8.104 1.00 85.25 203 ILE A N 1
ATOM 1566 C CA . ILE A 1 203 ? -1.669 -8.644 7.728 1.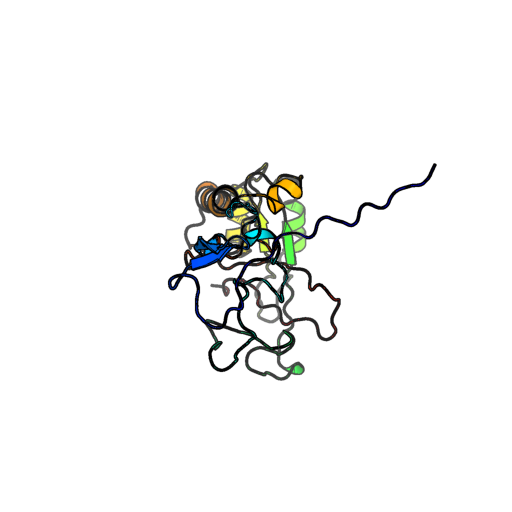00 85.25 203 ILE A CA 1
ATOM 1567 C C . ILE A 1 203 ? -1.214 -8.912 6.291 1.00 85.25 203 ILE A C 1
ATOM 1569 O O . ILE A 1 203 ? -0.153 -9.490 6.043 1.00 85.25 203 ILE A O 1
ATOM 1573 N N . VAL A 1 204 ? -2.062 -8.516 5.345 1.00 76.31 204 VAL A N 1
ATOM 1574 C CA . VAL A 1 204 ? -1.865 -8.762 3.909 1.00 76.31 204 VAL A CA 1
ATOM 1575 C C . VAL A 1 204 ? -1.373 -7.532 3.159 1.00 76.31 204 VAL A C 1
ATOM 1577 O O . VAL A 1 204 ? -0.709 -7.690 2.141 1.00 76.31 204 VAL A O 1
ATOM 1580 N N . ALA A 1 205 ? -1.663 -6.328 3.656 1.00 69.44 205 ALA A N 1
ATOM 1581 C CA . ALA A 1 205 ? -1.323 -5.077 2.994 1.00 69.44 205 ALA A CA 1
ATOM 1582 C C . ALA A 1 205 ? 0.053 -4.543 3.412 1.00 69.44 205 ALA A C 1
ATOM 1584 O O . ALA A 1 205 ? 0.430 -4.583 4.585 1.00 69.44 205 ALA A O 1
ATOM 1585 N N . ALA A 1 206 ? 0.788 -3.996 2.444 1.00 72.06 206 ALA A N 1
ATOM 1586 C CA . ALA A 1 206 ? 2.023 -3.247 2.652 1.00 72.06 206 ALA A CA 1
ATOM 1587 C C . ALA A 1 206 ? 1.996 -1.957 1.821 1.00 72.06 206 ALA A C 1
ATOM 1589 O O . ALA A 1 206 ? 1.545 -1.981 0.672 1.00 72.06 206 ALA A O 1
ATOM 1590 N N . LEU A 1 207 ? 2.470 -0.848 2.397 1.00 69.00 207 LEU A N 1
ATOM 1591 C CA . LEU A 1 207 ? 2.613 0.426 1.683 1.00 69.00 207 LEU A CA 1
ATOM 1592 C C . LEU A 1 207 ? 3.975 0.484 0.969 1.00 69.00 207 LEU A C 1
ATOM 1594 O O . LEU A 1 207 ? 5.008 0.305 1.614 1.00 69.00 207 LEU A O 1
ATOM 1598 N N . GLU A 1 208 ? 3.988 0.766 -0.337 1.00 64.81 208 GLU A N 1
ATOM 1599 C CA . GLU A 1 208 ? 5.184 0.671 -1.196 1.00 64.81 208 GLU A CA 1
ATOM 1600 C C . GLU A 1 208 ? 5.287 1.820 -2.227 1.00 64.81 208 GLU A C 1
ATOM 1602 O O . GLU A 1 208 ? 4.297 2.488 -2.534 1.00 64.81 208 GLU A O 1
ATOM 1607 N N . SER A 1 209 ? 6.483 2.013 -2.805 1.00 51.69 209 SER A N 1
ATOM 1608 C CA . SER A 1 209 ? 6.753 2.867 -3.975 1.00 51.69 209 SER A CA 1
ATOM 1609 C C . SER A 1 209 ? 6.973 2.018 -5.242 1.00 51.69 209 SER A C 1
ATOM 1611 O O . SER A 1 209 ? 7.433 0.891 -5.162 1.00 51.69 209 SER A O 1
ATOM 1613 N N . ARG A 1 210 ? 6.662 2.565 -6.428 1.00 51.81 210 ARG A N 1
ATOM 1614 C CA . ARG A 1 210 ? 6.407 1.879 -7.726 1.00 51.81 210 ARG A CA 1
ATOM 1615 C C . ARG A 1 210 ? 7.370 0.777 -8.198 1.00 51.81 210 ARG A C 1
ATOM 1617 O O . ARG A 1 210 ? 6.981 0.042 -9.103 1.00 51.81 210 ARG A O 1
ATOM 1624 N N . ARG A 1 211 ? 8.612 0.713 -7.717 1.00 53.25 211 ARG A N 1
ATOM 1625 C CA . ARG A 1 211 ? 9.688 -0.040 -8.385 1.00 53.25 211 ARG A CA 1
ATOM 1626 C C . ARG A 1 211 ? 9.737 -1.531 -8.048 1.00 53.25 211 ARG A C 1
ATOM 1628 O O . ARG A 1 211 ? 10.465 -2.247 -8.720 1.00 53.25 211 ARG A O 1
ATOM 1635 N N . GLN A 1 212 ? 8.982 -2.022 -7.065 1.00 54.09 212 GLN A N 1
ATOM 1636 C CA . GLN A 1 212 ? 9.270 -3.323 -6.455 1.00 54.09 212 GLN A CA 1
ATOM 1637 C C . GLN A 1 212 ? 8.046 -4.262 -6.334 1.00 54.09 212 GLN A C 1
ATOM 1639 O O . GLN A 1 212 ? 7.941 -5.097 -5.435 1.00 54.09 212 GLN A O 1
ATOM 1644 N N . ARG A 1 213 ? 7.165 -4.262 -7.348 1.00 50.78 213 ARG A N 1
ATOM 1645 C CA . ARG A 1 213 ? 6.061 -5.247 -7.459 1.00 50.78 213 ARG A CA 1
ATOM 1646 C C . ARG A 1 213 ? 6.520 -6.712 -7.505 1.00 50.78 213 ARG A C 1
ATOM 1648 O O . ARG A 1 213 ? 5.756 -7.593 -7.122 1.00 50.78 213 ARG A O 1
ATOM 1655 N N . SER A 1 214 ? 7.745 -6.989 -7.956 1.00 46.53 214 SER A N 1
ATOM 1656 C CA . SER A 1 214 ? 8.289 -8.352 -8.062 1.00 46.53 214 SER A CA 1
ATOM 1657 C C . SER A 1 214 ? 8.613 -9.002 -6.708 1.00 46.53 214 SER A C 1
ATOM 1659 O O . SER A 1 214 ? 8.823 -10.211 -6.652 1.00 46.53 214 SER A O 1
ATOM 1661 N N . ILE A 1 215 ? 8.629 -8.237 -5.608 1.00 51.00 215 ILE A N 1
ATOM 1662 C CA . ILE A 1 215 ? 9.169 -8.696 -4.318 1.00 51.00 215 ILE A CA 1
ATOM 1663 C C . ILE A 1 215 ? 8.265 -9.692 -3.586 1.00 51.00 215 ILE A C 1
ATOM 1665 O O . ILE A 1 215 ? 8.773 -10.558 -2.874 1.00 51.00 215 ILE A O 1
ATOM 1669 N N . PHE A 1 216 ? 6.941 -9.615 -3.748 1.00 50.53 216 PHE A N 1
ATOM 1670 C CA . PHE A 1 216 ? 6.015 -10.437 -2.953 1.00 50.53 216 PHE A CA 1
ATOM 1671 C C . PHE A 1 216 ? 5.021 -11.249 -3.782 1.00 50.53 216 PHE A C 1
ATOM 1673 O O . PHE A 1 216 ? 3.857 -11.392 -3.413 1.00 50.53 216 PHE A O 1
ATOM 1680 N N . HIS A 1 217 ? 5.513 -11.916 -4.826 1.00 46.75 217 HIS A N 1
ATOM 1681 C CA . HIS A 1 217 ? 4.845 -13.090 -5.403 1.00 46.75 217 HIS A CA 1
ATOM 1682 C C . HIS A 1 217 ? 4.907 -14.334 -4.468 1.00 46.75 217 HIS A C 1
ATOM 1684 O O . HIS A 1 217 ? 5.063 -15.454 -4.936 1.00 46.75 217 HIS A O 1
ATOM 1690 N N . ASP A 1 218 ? 4.761 -14.182 -3.140 1.00 45.50 218 ASP A N 1
ATOM 1691 C CA . ASP A 1 218 ? 4.555 -15.319 -2.201 1.00 45.50 218 ASP A CA 1
ATOM 1692 C C . ASP A 1 218 ? 3.063 -15.713 -2.101 1.00 45.50 218 ASP A C 1
ATOM 1694 O O . ASP A 1 218 ? 2.662 -16.506 -1.254 1.00 45.50 218 ASP A O 1
ATOM 1698 N N . GLY A 1 219 ? 2.192 -15.113 -2.925 1.00 48.41 219 GLY A N 1
ATOM 1699 C CA . GLY A 1 219 ? 0.759 -15.433 -2.984 1.00 48.41 219 GLY A CA 1
ATOM 1700 C C . GLY A 1 219 ? -0.045 -15.098 -1.718 1.00 48.41 219 GLY A C 1
ATOM 1701 O O . GLY A 1 219 ? -1.226 -15.421 -1.655 1.00 48.41 219 GLY A O 1
ATOM 1702 N N . ARG A 1 220 ? 0.575 -14.469 -0.708 1.00 55.88 220 ARG A N 1
ATOM 1703 C CA . ARG A 1 220 ? -0.040 -14.151 0.597 1.00 55.88 220 ARG A CA 1
ATOM 1704 C C . ARG A 1 220 ? -0.164 -12.661 0.901 1.00 55.88 220 ARG A C 1
ATOM 1706 O O . ARG A 1 220 ? -1.037 -12.275 1.670 1.00 55.88 220 ARG A O 1
ATOM 1713 N N . THR A 1 221 ? 0.686 -11.828 0.310 1.00 57.44 221 THR A N 1
ATOM 1714 C CA . THR A 1 221 ? 0.666 -10.374 0.513 1.00 57.44 221 THR A CA 1
ATOM 1715 C C . THR A 1 221 ? -0.142 -9.730 -0.611 1.00 57.44 221 THR A C 1
ATOM 1717 O O . THR A 1 221 ? 0.201 -9.877 -1.782 1.00 57.44 221 THR A O 1
ATOM 1720 N N . SER A 1 222 ? -1.213 -9.020 -0.262 1.00 54.34 222 SER A N 1
ATOM 1721 C CA . SER A 1 222 ? -1.997 -8.210 -1.196 1.00 54.34 222 SER A CA 1
ATOM 1722 C C . SER A 1 222 ? -1.472 -6.781 -1.170 1.00 54.34 222 SER A C 1
ATOM 1724 O O . SER A 1 222 ? -1.578 -6.084 -0.168 1.00 54.34 222 SER A O 1
ATOM 1726 N N . PHE A 1 223 ? -0.872 -6.323 -2.260 1.00 53.31 223 PHE A N 1
ATOM 1727 C CA . PHE A 1 223 ? -0.247 -5.004 -2.284 1.00 53.31 223 PHE A CA 1
ATOM 1728 C C . PHE A 1 223 ? -1.268 -3.879 -2.354 1.00 53.31 223 PHE A C 1
ATOM 1730 O O . PHE A 1 223 ? -1.975 -3.751 -3.352 1.00 53.31 223 PHE A O 1
ATOM 1737 N N . CYS A 1 224 ? -1.239 -2.997 -1.356 1.00 50.97 224 CYS A N 1
ATOM 1738 C CA . CYS A 1 224 ? -1.905 -1.705 -1.412 1.00 50.97 224 CYS A CA 1
ATOM 1739 C C . CYS A 1 224 ? -0.888 -0.614 -1.679 1.00 50.97 224 CYS A C 1
ATOM 1741 O O . CYS A 1 224 ? -0.471 0.146 -0.809 1.00 50.97 224 CYS A O 1
ATOM 1743 N N . THR A 1 225 ? -0.481 -0.540 -2.940 1.00 52.06 225 THR A N 1
ATOM 1744 C CA . THR A 1 225 ? 0.250 0.620 -3.410 1.00 52.06 225 THR A CA 1
ATOM 1745 C C . THR A 1 225 ? -0.751 1.765 -3.555 1.00 52.06 225 THR A C 1
ATOM 1747 O O . THR A 1 225 ? -1.533 1.789 -4.506 1.00 52.06 225 THR A O 1
ATOM 1750 N N . ILE A 1 226 ? -0.723 2.742 -2.643 1.00 52.69 226 ILE A N 1
ATOM 1751 C CA . ILE A 1 226 ? -1.348 4.049 -2.892 1.00 52.69 226 ILE A CA 1
ATOM 1752 C C . ILE A 1 226 ? -0.453 4.766 -3.907 1.00 52.69 226 ILE A C 1
ATOM 1754 O O . ILE A 1 226 ? 0.277 5.697 -3.584 1.00 52.69 226 ILE A O 1
ATOM 1758 N N . LEU A 1 227 ? -0.435 4.281 -5.150 1.00 54.69 227 LEU A N 1
ATOM 1759 C CA . LEU A 1 227 ? 0.157 5.042 -6.233 1.00 54.69 227 LEU A CA 1
ATOM 1760 C C . LEU A 1 227 ? -0.785 6.201 -6.503 1.00 54.69 227 LEU A C 1
ATOM 1762 O O . LEU A 1 227 ? -1.899 5.955 -6.969 1.00 54.69 227 LEU A O 1
ATOM 1766 N N . PRO A 1 228 ? -0.369 7.456 -6.255 1.00 55.16 228 PRO A N 1
ATOM 1767 C CA . PRO A 1 228 ? -1.155 8.568 -6.742 1.00 55.16 228 PRO A CA 1
ATOM 1768 C C . PRO A 1 228 ? -1.276 8.402 -8.257 1.00 55.16 228 PRO A C 1
ATOM 1770 O O . PRO A 1 228 ? -0.278 8.140 -8.947 1.00 55.16 228 PRO A O 1
ATOM 1773 N N . SER A 1 229 ? -2.496 8.507 -8.783 1.00 57.53 229 SER A N 1
ATOM 1774 C CA . SER A 1 229 ? -2.679 8.617 -10.223 1.00 57.53 229 SER A CA 1
ATOM 1775 C C . SER A 1 229 ? -1.858 9.818 -10.694 1.00 57.53 229 SER A C 1
ATOM 1777 O O . SER A 1 229 ? -1.862 10.881 -10.076 1.00 57.53 229 SER A O 1
ATOM 1779 N N . THR A 1 230 ? -1.090 9.646 -11.769 1.00 57.84 230 THR A N 1
ATOM 1780 C CA . THR A 1 230 ? -0.214 10.711 -12.295 1.00 57.84 230 THR A CA 1
ATOM 1781 C C . THR A 1 230 ? -1.007 11.914 -12.810 1.00 57.84 230 THR A C 1
ATOM 1783 O O . THR A 1 230 ? -0.439 12.980 -13.026 1.00 57.84 230 THR A O 1
ATOM 1786 N N . SER A 1 231 ? -2.321 11.751 -12.984 1.00 60.78 231 SER A N 1
ATOM 1787 C CA . SER A 1 231 ? -3.271 12.808 -13.297 1.00 60.78 231 SER A CA 1
ATOM 1788 C C . SER A 1 231 ? -4.441 12.786 -12.312 1.00 60.78 231 SER A C 1
ATOM 1790 O O . SER A 1 231 ? -4.923 11.724 -11.911 1.00 60.78 231 SER A O 1
ATOM 1792 N N . LEU A 1 232 ? -4.904 13.976 -11.931 1.00 71.75 232 LEU A N 1
ATOM 1793 C CA . LEU A 1 232 ? -6.219 14.167 -11.324 1.00 71.75 232 LEU A CA 1
ATOM 1794 C C . LEU A 1 232 ? -7.264 13.879 -12.411 1.00 71.75 232 LEU A C 1
ATOM 1796 O O . LEU A 1 232 ? -7.448 14.694 -13.315 1.00 71.75 232 LEU A O 1
ATOM 1800 N N . SER A 1 233 ? -7.890 12.704 -12.363 1.00 75.06 233 SER A N 1
ATOM 1801 C CA . SER A 1 233 ? -8.885 12.258 -13.342 1.00 75.06 233 SER A CA 1
ATOM 1802 C C . SER A 1 233 ? -10.316 12.464 -12.844 1.00 75.06 233 SER A C 1
ATOM 1804 O O . SER A 1 233 ? -10.597 12.436 -11.645 1.00 75.06 233 SER A O 1
ATOM 1806 N N . ASN A 1 234 ? -11.233 12.682 -13.787 1.00 79.06 234 ASN A N 1
ATOM 1807 C CA . ASN A 1 234 ? -12.671 12.672 -13.547 1.00 79.06 234 ASN A CA 1
ATOM 1808 C C . ASN A 1 234 ? -13.349 11.897 -14.694 1.00 79.06 234 ASN A C 1
ATOM 1810 O O . ASN A 1 234 ? -13.320 12.392 -15.824 1.00 79.06 234 ASN A O 1
ATOM 1814 N N . PRO A 1 235 ? -13.926 10.706 -14.445 1.00 82.62 235 PRO A N 1
ATOM 1815 C CA . PRO A 1 235 ? -14.097 10.052 -13.141 1.00 82.62 235 PRO A CA 1
ATOM 1816 C C . PRO A 1 235 ? -12.769 9.588 -12.507 1.00 82.62 235 PRO A C 1
ATOM 1818 O O . PRO A 1 235 ? -11.789 9.372 -13.228 1.00 82.62 235 PRO A O 1
ATOM 1821 N N . PRO A 1 236 ? -12.708 9.455 -11.166 1.00 80.75 236 PRO A N 1
ATOM 1822 C CA . PRO A 1 236 ? -11.547 8.875 -10.502 1.00 80.75 236 PRO A CA 1
ATOM 1823 C C . PRO A 1 236 ? -11.375 7.411 -10.920 1.00 80.75 236 PRO A C 1
ATOM 1825 O O . PRO A 1 236 ? -12.331 6.745 -11.321 1.00 80.75 236 PRO A O 1
ATOM 1828 N N . LEU A 1 237 ? -10.148 6.905 -10.805 1.00 79.69 237 LEU A N 1
ATOM 1829 C CA . LEU A 1 237 ? -9.878 5.491 -11.052 1.00 79.69 237 LEU A CA 1
ATOM 1830 C C . LEU A 1 237 ? -10.628 4.628 -10.027 1.00 79.69 237 LEU A C 1
ATOM 1832 O O . LEU A 1 237 ? -10.693 4.974 -8.845 1.00 79.69 237 LEU A O 1
ATOM 1836 N N . ALA A 1 238 ? -11.171 3.500 -10.477 1.00 69.31 238 ALA A N 1
ATOM 1837 C CA . ALA A 1 238 ? -11.760 2.492 -9.616 1.00 69.31 238 ALA A CA 1
ATOM 1838 C C . ALA A 1 238 ? -10.661 1.921 -8.711 1.00 69.31 238 ALA A C 1
ATOM 1840 O O . ALA A 1 238 ? -9.740 1.239 -9.159 1.00 69.31 238 ALA A O 1
ATOM 1841 N N . ILE A 1 239 ? -10.745 2.244 -7.423 1.00 61.16 239 ILE A N 1
ATOM 1842 C CA . ILE A 1 239 ? -9.840 1.715 -6.409 1.00 61.16 239 ILE A CA 1
ATOM 1843 C C . ILE A 1 239 ? -10.310 0.295 -6.103 1.00 61.16 239 ILE A C 1
ATOM 1845 O O . ILE A 1 239 ? -11.456 0.107 -5.698 1.00 61.16 239 ILE A O 1
ATOM 1849 N N . HIS A 1 240 ? -9.433 -0.691 -6.279 1.00 54.41 240 HIS A N 1
ATOM 1850 C CA . HIS A 1 240 ? -9.613 -1.998 -5.656 1.00 54.41 240 HIS A CA 1
ATOM 1851 C C . HIS A 1 240 ? -8.989 -1.915 -4.259 1.00 54.41 240 HIS A C 1
ATOM 1853 O O . HIS A 1 240 ? -7.760 -1.887 -4.157 1.00 54.41 240 HIS A O 1
ATOM 1859 N N . PRO A 1 241 ? -9.788 -1.782 -3.185 1.00 48.47 241 PRO A N 1
ATOM 1860 C CA . PRO A 1 241 ? -9.240 -1.792 -1.841 1.00 48.47 241 PRO A CA 1
ATOM 1861 C C . PRO A 1 241 ? -8.619 -3.168 -1.585 1.00 48.47 241 PRO A C 1
ATOM 1863 O O . PRO A 1 241 ? -9.263 -4.194 -1.792 1.00 48.47 241 PRO A O 1
ATOM 1866 N N . CYS A 1 242 ? -7.372 -3.200 -1.123 1.00 46.97 242 CYS A N 1
ATOM 1867 C CA . CYS A 1 242 ? -6.691 -4.430 -0.696 1.00 46.97 242 CYS A CA 1
ATOM 1868 C C . CYS A 1 242 ? -7.115 -4.791 0.725 1.00 46.97 242 CYS A C 1
ATOM 1870 O O . CYS A 1 242 ? -6.296 -5.106 1.577 1.00 46.97 242 CYS A O 1
ATOM 1872 N N . THR A 1 243 ? -8.408 -4.667 0.993 1.00 37.75 243 THR A N 1
ATOM 1873 C CA . THR A 1 243 ? -8.992 -4.984 2.283 1.00 37.75 243 THR A CA 1
ATOM 1874 C C . THR A 1 243 ? -9.346 -6.458 2.281 1.00 37.75 243 THR A C 1
ATOM 1876 O O . THR A 1 243 ? -9.993 -6.937 1.348 1.00 37.75 243 THR A O 1
ATOM 1879 N N . SER A 1 244 ? -8.982 -7.165 3.345 1.00 31.27 244 SER A N 1
ATOM 1880 C CA . SER A 1 244 ? -9.688 -8.396 3.690 1.00 31.27 244 SER A CA 1
ATOM 1881 C C . SER A 1 244 ? -11.164 -8.051 3.927 1.00 31.27 244 SER A C 1
ATOM 1883 O O . SER A 1 244 ? -11.481 -7.064 4.596 1.00 31.27 244 SER A O 1
ATOM 1885 N N . GLU A 1 245 ? -12.078 -8.813 3.320 1.00 27.03 245 GLU A N 1
ATOM 1886 C CA . GLU A 1 245 ? -13.502 -8.716 3.651 1.00 27.03 245 GLU A CA 1
ATOM 1887 C C . GLU A 1 245 ? -13.678 -8.924 5.165 1.00 27.03 245 GLU A C 1
ATOM 1889 O O . GLU A 1 245 ? -12.955 -9.715 5.776 1.00 27.03 245 GLU A O 1
ATOM 1894 N N . CYS A 1 246 ? -14.600 -8.179 5.790 1.00 23.22 246 CYS A N 1
ATOM 1895 C CA . CYS A 1 246 ? -14.868 -8.334 7.221 1.00 23.22 246 CYS A CA 1
ATOM 1896 C C . CYS A 1 246 ? -15.216 -9.800 7.553 1.00 23.22 246 CYS A C 1
ATOM 1898 O O . CYS A 1 246 ? -16.049 -10.371 6.845 1.00 23.22 246 CYS A O 1
ATOM 1900 N N . PRO A 1 247 ? -14.658 -10.378 8.633 1.00 30.02 247 PRO A N 1
ATOM 1901 C CA . PRO A 1 247 ? -15.201 -11.597 9.225 1.00 30.02 247 PRO A CA 1
ATOM 1902 C C . PRO A 1 247 ? -16.599 -11.376 9.823 1.00 30.02 247 PRO A C 1
ATOM 1904 O O . PRO A 1 247 ? -16.915 -10.228 10.229 1.00 30.02 247 PRO A O 1
#